Protein AF-C5KQ61-F1 (afdb_monomer_lite)

Secondary structure (DSSP, 8-state):
-----GGGSTTSHHHHHHHHS-PPPP-HHHHHHHHHHHHHH-----EEEEE-EEETTEEE--EEEEEEE-TTS-EEEEEEEE-HHHHHHHHHHHHH--TTTS--S--HHHHHHHHHHHHSHHHHHHHHHHHHHHH--S-HHHHHHHHHHHHHHHHHHHHHHHHHHHTTS-------------S-HHHHHHHHHHHHHHHHH-

Foldseek 3Di:
DPPQQCCQPPPDPNVVCLLPPDADFDPLVLLVVLLVVCQVPDDQDEAADAAADADPNDGDQPADKDFDAFPVRHGRYIYGDDDPVNVVVVVVSQVPPDPVVLPPQACQVVLVVVVCCCLDHNNLSNLSNCCCVRPVDDCSSVLSRVLRRVLSSLVVSLVSVVVCVVVVVDPDDDHDDDDDDDDDCVVVSVVSSVVSSNSRRD

pLDDT: mean 86.23, std 10.06, range [47.38, 96.06]

Structure (mmCIF, N/CA/C/O backbone):
data_AF-C5KQ61-F1
#
_entry.id   AF-C5KQ61-F1
#
loop_
_atom_site.group_PDB
_atom_site.id
_atom_site.type_symbol
_atom_site.label_atom_id
_atom_site.label_alt_id
_atom_site.label_comp_id
_atom_site.label_asym_id
_atom_site.label_entity_id
_atom_site.label_seq_id
_atom_site.pdbx_PDB_ins_code
_atom_site.Cartn_x
_atom_site.Cartn_y
_atom_site.Cartn_z
_atom_site.occupancy
_atom_site.B_iso_or_equiv
_atom_site.auth_seq_id
_atom_site.auth_comp_id
_atom_site.auth_asym_id
_atom_site.auth_atom_id
_atom_site.pdbx_PDB_model_num
ATOM 1 N N . MET A 1 1 ? -27.474 -0.359 25.384 1.00 50.88 1 MET A N 1
ATOM 2 C CA . MET A 1 1 ? -26.737 -0.271 24.109 1.00 50.88 1 MET A CA 1
ATOM 3 C C . MET A 1 1 ? -25.441 0.429 24.447 1.00 50.88 1 MET A C 1
ATOM 5 O O . MET A 1 1 ? -25.520 1.441 25.126 1.00 50.88 1 MET A O 1
ATOM 9 N N . SER A 1 2 ? -24.288 -0.168 24.145 1.00 56.50 2 SER A N 1
ATOM 10 C CA . SER A 1 2 ? -23.000 0.504 24.349 1.00 56.50 2 SER A CA 1
ATOM 11 C C . SER A 1 2 ? -23.002 1.821 23.576 1.00 56.50 2 SER A C 1
ATOM 13 O O . SER A 1 2 ? -23.568 1.863 22.483 1.00 56.50 2 SER A O 1
ATOM 15 N N . ASP A 1 3 ? -22.392 2.865 24.133 1.00 77.19 3 ASP A N 1
ATOM 16 C CA . ASP A 1 3 ? -22.134 4.121 23.425 1.00 77.19 3 ASP A CA 1
ATOM 17 C C . ASP A 1 3 ? -21.152 3.840 22.281 1.00 77.19 3 ASP A C 1
ATOM 19 O O . ASP A 1 3 ? -19.937 3.954 22.435 1.00 77.19 3 ASP A O 1
ATOM 23 N N . ILE A 1 4 ? -21.682 3.360 21.155 1.00 76.06 4 ILE A N 1
ATOM 24 C CA . ILE A 1 4 ? -20.932 3.141 19.921 1.00 76.06 4 ILE A CA 1
ATOM 25 C C . ILE A 1 4 ? -20.438 4.508 19.458 1.00 76.06 4 ILE A C 1
ATOM 27 O O . ILE A 1 4 ? -21.210 5.465 19.374 1.00 76.06 4 ILE A O 1
ATOM 31 N N . ASN A 1 5 ? -19.146 4.611 19.164 1.00 83.75 5 ASN A N 1
ATOM 32 C CA . ASN A 1 5 ? -18.560 5.849 18.700 1.00 83.75 5 ASN A CA 1
ATOM 33 C C . ASN A 1 5 ? -19.109 6.199 17.314 1.00 83.75 5 ASN A C 1
ATOM 35 O O . ASN A 1 5 ? -18.867 5.516 16.320 1.00 83.75 5 ASN A O 1
ATOM 39 N N . MET A 1 6 ? -19.829 7.313 17.246 1.00 88.81 6 MET A N 1
ATOM 40 C CA . MET A 1 6 ? -20.497 7.752 16.024 1.00 88.81 6 MET A CA 1
ATOM 41 C C . MET A 1 6 ? -19.505 8.192 14.929 1.00 88.81 6 MET A C 1
ATOM 43 O O . MET A 1 6 ? -19.894 8.318 13.774 1.00 88.81 6 MET A O 1
ATOM 47 N N . LYS A 1 7 ? -18.213 8.374 15.250 1.00 89.19 7 LYS A N 1
ATOM 48 C CA . LYS A 1 7 ? -17.185 8.881 14.322 1.00 89.19 7 LYS A CA 1
ATOM 49 C C . LYS A 1 7 ? -16.995 8.047 13.057 1.00 89.19 7 LYS A C 1
ATOM 51 O O . LYS A 1 7 ? -16.660 8.616 12.029 1.00 89.19 7 LYS A O 1
ATOM 56 N N . TYR A 1 8 ? -17.198 6.732 13.107 1.00 87.62 8 TYR A N 1
ATOM 57 C CA . TYR A 1 8 ? -17.073 5.854 11.932 1.00 87.62 8 TYR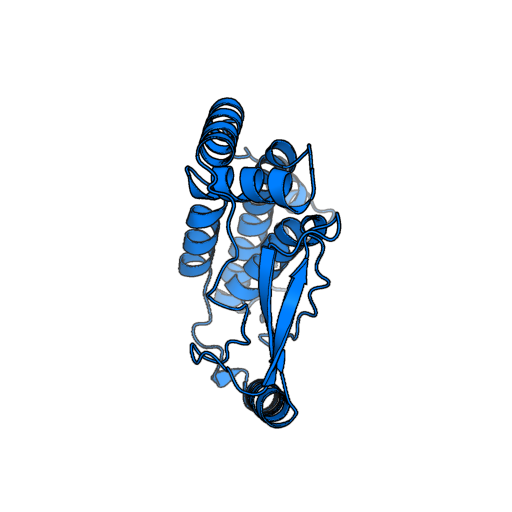 A CA 1
ATOM 58 C C . TYR A 1 8 ? -18.431 5.447 11.335 1.00 87.62 8 TYR A C 1
ATOM 60 O O . TYR A 1 8 ? -18.488 4.597 10.448 1.00 87.62 8 TYR A O 1
ATOM 68 N N . LEU A 1 9 ? -19.535 6.048 11.796 1.00 88.12 9 LEU A N 1
ATOM 69 C CA . LEU A 1 9 ? -20.874 5.802 11.268 1.00 88.12 9 LEU A CA 1
ATOM 70 C C . LEU A 1 9 ? -21.265 6.906 10.284 1.00 88.12 9 LEU A C 1
ATOM 72 O O . LEU A 1 9 ? -21.493 8.054 10.671 1.00 88.12 9 LEU A O 1
ATOM 76 N N . PHE A 1 10 ? -21.355 6.535 9.006 1.00 90.19 10 PHE A N 1
ATOM 77 C CA . PHE A 1 10 ? -21.721 7.442 7.921 1.00 90.19 10 PHE A CA 1
ATOM 78 C C . PHE A 1 10 ? -23.056 8.153 8.193 1.00 90.19 10 PHE A C 1
ATOM 80 O O . PHE A 1 10 ? -24.035 7.525 8.594 1.00 90.19 10 PHE A O 1
ATOM 87 N N . GLY A 1 11 ? -23.099 9.463 7.930 1.00 88.38 11 GLY A N 1
ATOM 88 C CA . GLY A 1 11 ? -24.309 10.282 8.078 1.00 88.38 11 GLY A CA 1
ATOM 89 C C . GLY A 1 11 ? -24.543 10.858 9.479 1.00 88.38 11 GLY A C 1
ATOM 90 O O . GLY A 1 11 ? -25.624 11.378 9.741 1.00 88.38 11 GLY A O 1
ATOM 91 N N . THR A 1 12 ? -23.557 10.785 10.374 1.00 92.19 12 THR A N 1
ATOM 92 C CA . THR A 1 12 ? -23.622 11.379 11.719 1.00 92.19 12 THR A CA 1
ATOM 93 C C . THR A 1 12 ? -22.798 12.669 11.807 1.00 92.19 12 THR A C 1
ATOM 95 O O . THR A 1 12 ? -21.866 12.874 11.027 1.00 92.19 12 THR A O 1
ATOM 98 N N . GLU A 1 13 ? -23.099 13.538 12.777 1.00 93.12 13 GLU A N 1
ATOM 99 C CA . GLU A 1 13 ? -22.308 14.757 13.025 1.00 93.12 13 GLU A CA 1
ATOM 100 C C . GLU A 1 13 ? -20.855 14.426 13.398 1.00 93.12 13 GLU A C 1
ATOM 102 O O . GLU A 1 13 ? -19.927 15.020 12.862 1.00 93.12 13 GLU A O 1
ATOM 107 N N . ALA A 1 14 ? -20.639 13.398 14.223 1.00 89.38 14 ALA A N 1
ATOM 108 C CA . ALA A 1 14 ? -19.298 12.947 14.600 1.00 89.38 14 ALA A CA 1
ATOM 109 C C . ALA A 1 14 ? -18.476 12.429 13.402 1.00 89.38 14 ALA A C 1
ATOM 111 O O . ALA A 1 14 ? -17.252 12.576 13.366 1.00 89.38 14 ALA A O 1
ATOM 112 N N . TYR A 1 15 ? -19.136 11.812 12.416 1.00 92.31 15 TYR A N 1
ATOM 113 C CA . TYR A 1 15 ? -18.507 11.430 11.151 1.00 92.31 15 TYR A CA 1
ATOM 114 C C . TYR A 1 15 ? -18.127 12.659 10.320 1.00 92.31 15 TYR A C 1
ATOM 116 O O . TYR A 1 15 ? -17.014 12.723 9.796 1.00 92.31 15 TYR A O 1
ATOM 124 N N . LEU A 1 16 ? -19.015 13.658 10.248 1.00 92.56 16 LEU A N 1
ATOM 125 C CA . LEU A 1 16 ? -18.731 14.927 9.576 1.00 92.56 16 LEU A CA 1
ATOM 126 C C . LEU A 1 16 ? -17.518 15.628 10.202 1.00 92.56 16 LEU A C 1
ATOM 128 O O . LEU A 1 16 ? -16.597 15.983 9.471 1.00 92.56 16 LEU A O 1
ATOM 132 N N . GLU A 1 17 ? -17.470 15.735 11.532 1.00 90.81 17 GLU A N 1
ATOM 133 C CA . GLU A 1 17 ? -16.335 16.311 12.267 1.00 90.81 17 GLU A CA 1
ATOM 134 C C . GLU A 1 17 ? -15.007 15.649 11.885 1.00 90.81 17 GLU A C 1
ATOM 136 O O . GLU A 1 17 ? -13.991 16.320 11.719 1.00 90.81 17 GLU A O 1
ATOM 141 N N . CYS A 1 18 ? -15.002 14.327 11.699 1.00 87.94 18 CYS A N 1
ATOM 142 C CA . CYS A 1 18 ? -13.798 13.596 11.318 1.00 87.94 18 CYS A CA 1
ATOM 143 C C . CYS A 1 18 ? -13.320 13.912 9.891 1.00 87.94 18 CYS A C 1
ATOM 145 O O . CYS A 1 18 ? -12.116 13.844 9.640 1.00 87.94 18 CYS A O 1
ATOM 147 N N . ILE A 1 19 ? -14.225 14.272 8.975 1.00 88.88 19 ILE A N 1
ATOM 148 C CA . ILE A 1 19 ? -13.907 14.645 7.585 1.00 88.88 19 ILE A CA 1
ATOM 149 C C . ILE A 1 19 ? -13.493 16.114 7.475 1.00 88.88 19 ILE A C 1
ATOM 151 O O . ILE A 1 19 ? -12.643 16.447 6.642 1.00 88.88 19 ILE A O 1
ATOM 155 N N . THR A 1 20 ? -14.109 16.987 8.273 1.00 88.50 20 THR A N 1
ATOM 156 C CA . THR A 1 20 ? -13.877 18.437 8.236 1.00 88.50 20 THR A CA 1
ATOM 157 C C . THR A 1 20 ? -12.758 18.893 9.162 1.00 88.50 20 THR A C 1
ATOM 159 O O . THR A 1 20 ? -12.307 20.023 9.029 1.00 88.50 20 THR A O 1
ATOM 162 N N . ALA A 1 21 ? -12.311 18.050 10.096 1.00 87.75 21 ALA A N 1
ATOM 163 C CA . ALA A 1 21 ? -11.151 18.346 10.927 1.00 87.75 21 ALA A CA 1
ATOM 164 C C . ALA A 1 21 ? -9.881 18.511 10.081 1.00 87.75 21 ALA A C 1
ATOM 166 O O . ALA A 1 21 ? -9.677 17.754 9.123 1.00 87.75 21 ALA A O 1
ATOM 167 N N . ASP A 1 22 ? -9.023 19.443 10.511 1.00 88.06 22 ASP A N 1
ATOM 168 C CA . ASP A 1 22 ? -7.789 19.871 9.846 1.00 88.06 22 ASP A CA 1
ATOM 169 C C . ASP A 1 22 ? -7.035 18.720 9.193 1.00 88.06 22 ASP A C 1
ATOM 171 O O . ASP A 1 22 ? -6.758 17.689 9.816 1.00 88.06 22 ASP A O 1
ATOM 175 N N . ARG A 1 23 ? -6.710 18.890 7.916 1.00 84.50 23 ARG A N 1
ATOM 176 C CA . ARG A 1 23 ? -5.986 17.893 7.136 1.00 84.50 23 ARG A CA 1
ATOM 177 C C . ARG A 1 23 ? -4.526 18.312 7.020 1.00 84.50 23 ARG A C 1
ATOM 179 O O . ARG A 1 23 ? -4.248 19.508 6.980 1.00 84.50 23 ARG A O 1
ATOM 186 N N . PRO A 1 24 ? -3.591 17.352 6.994 1.00 86.69 24 PRO A N 1
ATOM 187 C CA . PRO A 1 24 ? -2.211 17.672 6.677 1.00 86.69 24 PRO A CA 1
ATOM 188 C C . PRO A 1 24 ? -2.143 18.273 5.272 1.00 86.69 24 PRO A C 1
ATOM 190 O O . PRO A 1 24 ? -2.655 17.683 4.323 1.00 86.69 24 PRO A O 1
ATOM 193 N N . GLU A 1 25 ? -1.493 19.424 5.150 1.00 85.94 25 GLU A N 1
ATOM 194 C CA . GLU A 1 25 ? -1.128 19.986 3.855 1.00 85.94 25 GLU A CA 1
ATOM 195 C C . GLU A 1 25 ? 0.173 19.325 3.396 1.00 85.94 25 GLU A C 1
ATOM 197 O O . GLU A 1 25 ? 1.188 19.355 4.099 1.00 85.94 25 GLU A O 1
ATOM 202 N N . ALA A 1 26 ? 0.138 18.680 2.233 1.00 87.88 26 ALA A N 1
ATOM 203 C CA . ALA A 1 26 ? 1.342 18.170 1.598 1.00 87.88 26 ALA A CA 1
ATOM 204 C C . ALA A 1 26 ? 2.065 19.318 0.875 1.00 87.88 26 ALA A C 1
ATOM 206 O O . ALA A 1 26 ? 1.441 20.095 0.153 1.00 87.88 26 ALA A O 1
ATOM 207 N N . ASP A 1 27 ? 3.387 19.409 1.036 1.00 92.19 27 ASP A N 1
ATOM 208 C CA . ASP A 1 27 ? 4.196 20.388 0.307 1.00 92.19 27 ASP A CA 1
ATOM 209 C C . ASP A 1 27 ? 4.337 19.953 -1.157 1.00 92.19 27 ASP A C 1
ATOM 211 O O . ASP A 1 27 ? 5.239 19.207 -1.550 1.00 92.19 27 ASP A O 1
ATOM 215 N N . GLU A 1 28 ? 3.411 20.410 -1.996 1.00 94.81 28 GLU A N 1
ATOM 216 C CA . GLU A 1 28 ? 3.430 20.062 -3.410 1.00 94.81 28 GLU A CA 1
ATOM 217 C C . GLU A 1 28 ? 4.678 20.580 -4.145 1.00 94.81 28 GLU A C 1
ATOM 219 O O . GLU A 1 28 ? 5.051 20.031 -5.185 1.00 94.81 28 GLU A O 1
ATOM 224 N N . ALA A 1 29 ? 5.300 21.667 -3.677 1.00 95.31 29 ALA A N 1
ATOM 225 C CA . ALA A 1 29 ? 6.508 22.199 -4.299 1.00 95.31 29 ALA A CA 1
ATOM 226 C C . ALA A 1 29 ? 7.693 21.263 -4.031 1.00 95.31 29 ALA A C 1
ATOM 228 O O . ALA A 1 29 ? 8.443 20.942 -4.959 1.00 95.31 29 ALA A O 1
ATOM 229 N N . GLU A 1 30 ? 7.808 20.762 -2.800 1.00 94.81 30 GLU A N 1
ATOM 230 C CA . GLU A 1 30 ? 8.779 19.736 -2.431 1.00 94.81 30 GLU A CA 1
ATOM 231 C C . GLU A 1 30 ? 8.547 18.436 -3.215 1.00 94.81 30 GLU A C 1
ATOM 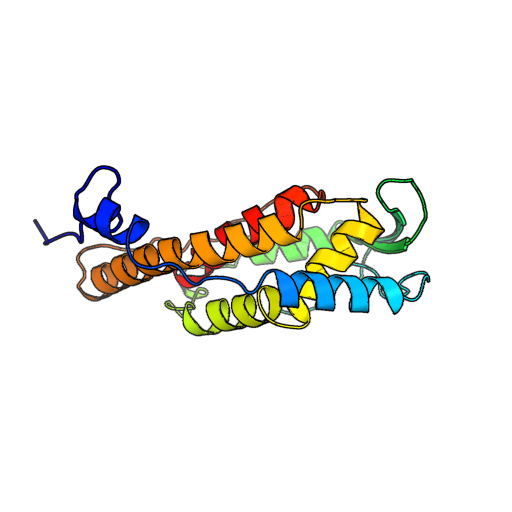233 O O . GLU A 1 30 ? 9.486 17.916 -3.825 1.00 94.81 30 GLU A O 1
ATOM 238 N N . LEU A 1 31 ? 7.300 17.951 -3.291 1.00 95.38 31 LEU A N 1
ATOM 239 C CA . LEU A 1 31 ? 6.952 16.740 -4.047 1.00 95.38 31 LEU A CA 1
ATOM 240 C C . LEU A 1 31 ? 7.363 16.845 -5.521 1.00 95.38 31 LEU A C 1
ATOM 242 O O . LEU A 1 31 ? 7.974 15.925 -6.070 1.00 95.38 31 LEU A O 1
ATOM 246 N N . ARG A 1 32 ? 7.080 17.988 -6.164 1.00 95.31 32 ARG A N 1
ATOM 247 C CA . ARG A 1 32 ? 7.510 18.260 -7.546 1.00 95.31 32 ARG A CA 1
ATOM 248 C C . ARG A 1 32 ? 9.029 18.251 -7.669 1.00 95.31 32 ARG A C 1
ATOM 250 O O . ARG A 1 32 ? 9.557 17.651 -8.604 1.00 95.31 32 ARG A O 1
ATOM 257 N N . ALA A 1 33 ? 9.735 18.906 -6.749 1.00 96.06 33 ALA A N 1
ATOM 258 C CA . ALA A 1 33 ? 11.192 18.968 -6.776 1.00 96.06 33 ALA A CA 1
ATOM 259 C C . ALA A 1 33 ? 11.824 17.572 -6.649 1.00 96.06 33 ALA A C 1
ATOM 261 O O . ALA A 1 33 ? 12.716 17.235 -7.427 1.00 96.06 33 ALA A O 1
ATOM 262 N N . GLN A 1 34 ? 11.322 16.740 -5.734 1.00 95.75 34 GLN A N 1
ATOM 263 C CA . GLN A 1 34 ? 11.809 15.375 -5.519 1.00 95.75 34 GLN A CA 1
ATOM 264 C C . GLN A 1 34 ? 11.483 14.445 -6.690 1.00 95.75 34 GLN A C 1
ATOM 266 O O . GLN A 1 34 ? 12.328 13.647 -7.091 1.00 95.75 34 GLN A O 1
ATOM 271 N N . ALA A 1 35 ? 10.293 14.568 -7.285 1.00 95.00 35 ALA A N 1
ATOM 272 C CA . ALA A 1 35 ? 9.942 13.818 -8.487 1.00 95.00 35 ALA A CA 1
ATOM 273 C C . ALA A 1 35 ? 10.858 14.183 -9.666 1.00 95.00 35 ALA A C 1
ATOM 275 O O . ALA A 1 35 ? 11.357 13.304 -10.367 1.00 95.00 35 ALA A O 1
ATOM 276 N N . LEU A 1 36 ? 11.132 15.478 -9.866 1.00 95.44 36 LEU A N 1
ATOM 277 C CA . LEU A 1 36 ? 12.063 15.937 -10.897 1.00 95.44 36 LEU A CA 1
ATOM 278 C C . LEU A 1 36 ? 13.489 15.443 -10.650 1.00 95.44 36 LEU A C 1
ATOM 280 O O . LEU A 1 36 ? 14.172 15.093 -11.610 1.00 95.44 36 LEU A O 1
ATOM 284 N N . ASP A 1 37 ? 13.942 15.431 -9.397 1.00 95.62 37 ASP A N 1
ATOM 285 C CA . ASP A 1 37 ? 15.248 14.880 -9.037 1.00 95.62 37 ASP A CA 1
ATOM 286 C C . ASP A 1 37 ? 15.329 13.383 -9.366 1.00 95.62 37 ASP A C 1
ATOM 288 O O . ASP A 1 37 ? 16.257 12.956 -10.054 1.00 95.62 37 ASP A O 1
ATOM 292 N N . TYR A 1 38 ? 14.309 12.605 -8.989 1.00 94.56 38 TYR A N 1
ATOM 293 C CA . TYR A 1 38 ? 14.222 11.189 -9.342 1.00 94.56 38 TYR A CA 1
ATOM 294 C C . TYR A 1 38 ? 14.285 10.979 -10.859 1.00 94.56 38 TYR A C 1
ATOM 296 O O . TYR A 1 38 ? 15.104 10.198 -11.336 1.00 94.56 38 TYR A O 1
ATOM 304 N N . ILE A 1 39 ? 13.468 11.707 -11.628 1.00 93.25 39 ILE A N 1
ATOM 305 C CA . ILE A 1 39 ? 13.398 11.568 -13.090 1.00 93.25 39 ILE A CA 1
ATOM 306 C C . ILE A 1 39 ? 14.737 11.922 -13.747 1.00 93.25 39 ILE A C 1
ATOM 308 O O . ILE A 1 39 ? 15.199 11.202 -14.627 1.00 93.25 39 ILE A O 1
ATOM 312 N N . LYS A 1 40 ? 15.387 13.012 -13.321 1.00 94.62 40 LYS A N 1
ATOM 313 C CA . LYS A 1 40 ? 16.677 13.450 -13.884 1.00 94.62 40 LYS A CA 1
ATOM 314 C C . LYS A 1 40 ? 17.809 12.469 -13.601 1.00 94.62 40 LYS A C 1
ATOM 316 O O . LYS A 1 40 ? 18.707 12.328 -14.426 1.00 94.62 40 LYS A O 1
ATOM 321 N N . ASN A 1 41 ? 17.780 11.833 -12.434 1.00 93.50 41 ASN A N 1
ATOM 322 C CA . ASN A 1 41 ? 18.813 10.899 -11.998 1.00 93.50 41 ASN A CA 1
ATOM 323 C C . ASN A 1 41 ? 18.478 9.439 -12.328 1.00 93.50 41 ASN A C 1
ATOM 325 O O . ASN A 1 41 ? 19.286 8.550 -12.038 1.00 93.50 41 ASN A O 1
ATOM 329 N N . PHE A 1 42 ? 17.312 9.177 -12.925 1.00 89.50 42 PHE A N 1
ATOM 330 C CA . PHE A 1 42 ? 16.907 7.834 -13.299 1.00 89.50 42 PHE A CA 1
ATOM 331 C C . PHE A 1 42 ? 17.873 7.265 -14.335 1.00 89.50 42 PHE A C 1
ATOM 333 O O . PHE A 1 42 ? 18.091 7.832 -15.408 1.00 89.50 42 PHE A O 1
ATOM 340 N N . LYS A 1 43 ? 18.464 6.119 -14.005 1.00 84.69 43 LYS A N 1
ATOM 341 C CA . LYS A 1 43 ? 19.342 5.392 -14.914 1.00 84.69 43 LYS A CA 1
ATOM 342 C C . LYS A 1 43 ? 18.515 4.353 -15.638 1.00 84.69 43 LYS A C 1
ATOM 344 O O . LYS A 1 43 ? 18.055 3.397 -15.022 1.00 84.69 43 LYS A O 1
ATOM 349 N N . GLU A 1 44 ? 18.363 4.533 -16.944 1.00 76.94 44 GLU A N 1
ATOM 350 C CA . GLU A 1 44 ? 17.790 3.487 -17.777 1.00 76.94 44 GLU A CA 1
ATOM 351 C C . GLU A 1 44 ? 18.635 2.211 -17.689 1.00 76.94 44 GLU A C 1
ATOM 353 O O . GLU A 1 44 ? 19.867 2.250 -17.735 1.00 76.94 44 GLU A O 1
ATOM 358 N N . GLY A 1 45 ? 17.963 1.072 -17.578 1.00 72.38 45 GLY A N 1
ATOM 359 C CA . GLY A 1 45 ? 18.595 -0.236 -17.505 1.00 72.38 45 GLY A CA 1
ATOM 360 C C . GLY A 1 45 ? 17.562 -1.308 -17.196 1.00 72.38 45 GLY A C 1
ATOM 361 O O . GLY A 1 45 ? 16.488 -1.008 -16.675 1.00 72.38 45 GLY A O 1
ATOM 362 N N . LEU A 1 46 ? 17.882 -2.551 -17.542 1.00 72.75 46 LEU A N 1
ATOM 363 C CA . LEU A 1 46 ? 17.077 -3.693 -17.137 1.00 72.75 46 LEU A CA 1
ATOM 364 C C . LEU A 1 46 ? 17.275 -3.920 -15.633 1.00 72.75 46 LEU A C 1
ATOM 366 O O . LEU A 1 46 ? 18.413 -4.042 -15.176 1.00 72.75 46 LEU A O 1
ATOM 370 N N . SER A 1 47 ? 16.189 -4.005 -14.863 1.00 76.81 47 SER A N 1
ATOM 371 C CA . SER A 1 47 ? 16.290 -4.561 -13.512 1.00 76.81 47 SER A CA 1
ATOM 372 C C . SER A 1 47 ? 16.595 -6.057 -13.604 1.00 76.81 47 SER A C 1
ATOM 374 O O . SER A 1 47 ? 15.741 -6.837 -14.027 1.00 76.81 47 SER A O 1
ATOM 376 N N . GLU A 1 48 ? 17.807 -6.449 -13.205 1.00 81.00 48 GLU A 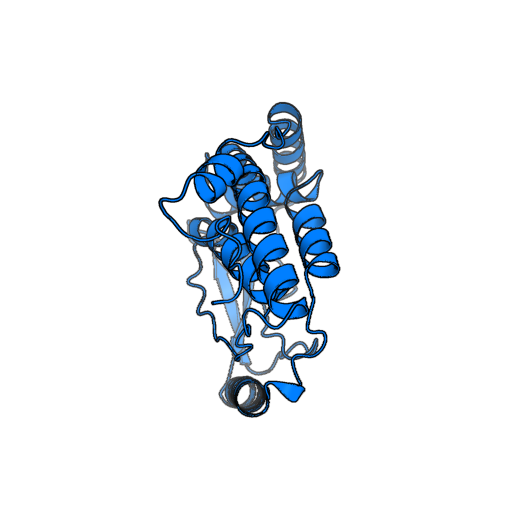N 1
ATOM 377 C 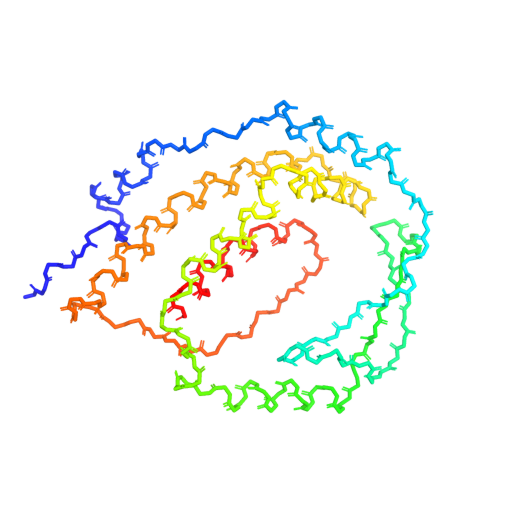CA . GLU A 1 48 ? 18.241 -7.856 -13.164 1.00 81.00 48 GLU A CA 1
ATOM 378 C C . GLU A 1 48 ? 17.680 -8.617 -11.953 1.00 81.00 48 GLU A C 1
ATOM 380 O O . GLU A 1 48 ? 17.657 -9.846 -11.964 1.00 81.00 48 GLU A O 1
ATOM 385 N N . ASP A 1 49 ? 17.219 -7.917 -10.907 1.00 88.00 49 ASP A N 1
ATOM 386 C CA . ASP A 1 49 ? 16.473 -8.553 -9.817 1.00 88.00 49 ASP A CA 1
ATOM 387 C C . ASP A 1 49 ? 15.010 -8.701 -10.253 1.00 88.00 49 ASP A C 1
ATOM 389 O O . ASP A 1 49 ? 14.330 -7.684 -10.457 1.00 88.00 49 ASP A O 1
ATOM 393 N N . PRO A 1 50 ? 14.524 -9.937 -10.476 1.00 90.12 50 PRO A N 1
ATOM 394 C CA . PRO A 1 50 ? 13.174 -10.141 -10.953 1.00 90.12 50 PRO A CA 1
ATOM 395 C C . PRO A 1 50 ? 12.154 -9.874 -9.848 1.00 90.12 50 PRO A C 1
ATOM 397 O O . PRO A 1 50 ? 12.395 -10.131 -8.668 1.00 90.12 50 PRO A O 1
ATOM 400 N N . ILE A 1 51 ? 10.958 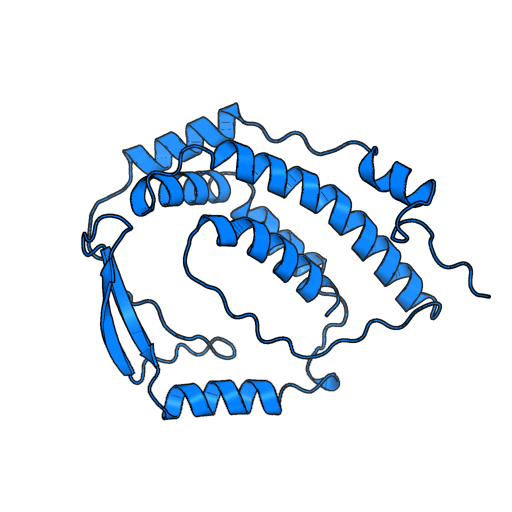-9.459 -10.254 1.00 90.12 51 ILE A N 1
ATOM 401 C CA . ILE A 1 51 ? 9.776 -9.474 -9.392 1.00 90.12 51 ILE A CA 1
ATOM 402 C C . ILE A 1 51 ? 9.452 -10.932 -9.040 1.00 90.12 51 ILE A C 1
ATOM 404 O O . ILE A 1 51 ? 9.380 -11.788 -9.924 1.00 90.12 51 ILE A O 1
ATOM 408 N N . VAL A 1 52 ? 9.261 -11.216 -7.750 1.00 92.50 52 VAL A N 1
ATOM 409 C CA . VAL A 1 52 ? 9.040 -12.571 -7.224 1.00 92.50 52 VAL A CA 1
ATOM 410 C C . VAL A 1 52 ? 7.935 -12.593 -6.178 1.00 92.50 52 VAL A C 1
ATOM 412 O O . VAL A 1 52 ? 7.668 -11.594 -5.509 1.00 92.50 52 VAL A O 1
ATOM 415 N N . THR A 1 53 ? 7.305 -13.753 -6.009 1.00 92.06 53 THR A N 1
ATOM 416 C CA . THR A 1 53 ? 6.357 -13.984 -4.917 1.00 92.06 53 THR A CA 1
ATOM 417 C C . THR A 1 53 ? 7.098 -14.025 -3.582 1.00 92.06 53 THR A C 1
ATOM 419 O O . THR A 1 53 ? 8.160 -14.637 -3.473 1.00 92.06 53 THR A O 1
ATOM 422 N N . ILE A 1 54 ? 6.523 -13.398 -2.553 1.00 91.50 54 ILE A N 1
ATOM 423 C CA . ILE A 1 54 ? 7.065 -13.404 -1.192 1.00 91.50 54 ILE A CA 1
ATOM 424 C C . ILE A 1 54 ? 6.042 -14.037 -0.252 1.00 91.50 54 ILE A C 1
ATOM 426 O O . ILE A 1 54 ? 4.910 -13.564 -0.172 1.00 91.50 54 ILE A O 1
ATOM 430 N N . VAL A 1 55 ? 6.443 -15.074 0.485 1.00 89.75 55 VAL A N 1
ATOM 431 C CA . VAL A 1 55 ? 5.624 -15.693 1.541 1.00 89.75 55 VAL A CA 1
ATOM 432 C C . VAL A 1 55 ? 6.418 -15.662 2.837 1.00 89.75 55 VAL A C 1
ATOM 434 O O . VAL A 1 55 ? 7.505 -16.223 2.920 1.00 89.75 55 VAL A O 1
ATOM 437 N N . THR A 1 56 ? 5.912 -14.974 3.864 1.00 84.94 56 THR A N 1
ATOM 438 C CA . THR A 1 56 ? 6.579 -14.867 5.183 1.00 84.94 56 THR A CA 1
ATOM 439 C C . THR A 1 56 ? 8.047 -14.400 5.127 1.00 84.94 56 THR A C 1
ATOM 441 O O . THR A 1 56 ? 8.872 -14.803 5.939 1.00 84.94 56 THR A O 1
ATOM 444 N N . GLY A 1 57 ? 8.384 -13.542 4.157 1.00 88.00 57 GLY A N 1
ATOM 445 C CA . GLY A 1 57 ? 9.750 -13.051 3.929 1.00 88.00 57 GLY A CA 1
ATOM 446 C C . GLY A 1 57 ? 10.635 -13.970 3.076 1.00 88.00 57 GLY A C 1
ATOM 447 O O . GLY A 1 57 ? 11.727 -13.557 2.693 1.00 88.00 57 GLY A O 1
ATOM 448 N N . GLU A 1 58 ? 10.173 -15.173 2.728 1.00 93.12 58 GLU A N 1
ATOM 449 C CA . GLU A 1 58 ? 10.839 -16.059 1.769 1.00 93.12 58 GLU A CA 1
ATOM 450 C C . GLU A 1 58 ? 10.549 -15.586 0.342 1.00 93.12 58 GLU A C 1
ATOM 452 O O . GLU A 1 58 ? 9.389 -15.456 -0.054 1.00 93.12 58 GLU A O 1
ATOM 457 N N . LEU A 1 59 ? 11.609 -15.346 -0.433 1.00 93.81 59 LEU A N 1
ATOM 458 C CA . LEU A 1 59 ? 11.517 -15.056 -1.862 1.00 93.81 59 LEU A CA 1
ATOM 459 C C . LEU A 1 59 ? 11.367 -16.372 -2.633 1.00 93.81 59 LEU A C 1
ATOM 461 O O . LEU A 1 59 ? 12.309 -17.161 -2.706 1.00 93.81 59 LEU A O 1
ATOM 465 N N . LEU A 1 60 ? 10.201 -16.599 -3.231 1.00 94.31 60 LEU A N 1
ATOM 466 C CA . LEU A 1 60 ? 9.906 -17.800 -4.005 1.00 94.31 60 LEU A CA 1
ATOM 467 C C . LEU A 1 60 ? 10.321 -17.585 -5.463 1.00 94.31 60 LEU A C 1
ATOM 469 O O . LEU A 1 60 ? 9.722 -16.780 -6.175 1.00 94.31 60 LEU A O 1
ATOM 473 N N . ARG A 1 61 ? 11.374 -18.290 -5.892 1.00 94.50 61 ARG A N 1
ATOM 474 C CA . ARG A 1 61 ? 11.993 -18.134 -7.221 1.00 94.50 61 ARG A CA 1
ATOM 475 C C . ARG A 1 61 ? 11.751 -19.316 -8.167 1.00 94.50 61 ARG A C 1
ATOM 477 O O . ARG A 1 61 ? 12.313 -19.342 -9.256 1.00 94.50 61 ARG A O 1
ATOM 484 N N . ASP A 1 62 ? 10.923 -20.278 -7.768 1.00 94.50 62 ASP A N 1
ATOM 485 C CA . ASP A 1 62 ? 10.575 -21.425 -8.606 1.00 94.50 62 ASP A CA 1
ATOM 486 C C . ASP A 1 62 ? 9.549 -21.014 -9.679 1.00 94.50 62 ASP A C 1
ATOM 488 O O . ASP A 1 62 ? 8.421 -20.627 -9.367 1.00 94.50 62 ASP A O 1
ATOM 492 N N . GLY A 1 63 ? 9.924 -21.102 -10.954 1.00 94.75 63 GLY A N 1
ATOM 493 C CA . GLY A 1 63 ? 9.058 -20.691 -12.056 1.00 94.75 63 GLY A CA 1
ATOM 494 C C . GLY A 1 63 ? 9.819 -20.299 -13.314 1.00 94.75 63 GLY A C 1
ATOM 495 O O . GLY A 1 63 ? 11.034 -20.479 -13.400 1.00 94.75 63 GLY A O 1
ATOM 496 N N . ASP A 1 64 ? 9.084 -19.743 -14.274 1.00 96.06 64 ASP A N 1
ATOM 497 C CA . ASP A 1 64 ? 9.651 -19.254 -15.527 1.00 96.06 64 ASP A CA 1
ATOM 498 C C . ASP A 1 64 ? 9.983 -17.765 -15.418 1.00 96.06 64 ASP A C 1
ATOM 500 O O . ASP A 1 64 ? 9.134 -16.942 -15.063 1.00 96.06 64 ASP A O 1
ATOM 504 N N . THR A 1 65 ? 11.218 -17.402 -15.756 1.00 95.19 65 THR A N 1
ATOM 505 C CA . THR A 1 65 ? 11.626 -15.998 -15.848 1.00 95.19 65 THR A CA 1
ATOM 506 C C . THR A 1 65 ? 11.131 -15.403 -17.161 1.00 95.19 65 THR A C 1
ATOM 508 O O . THR A 1 65 ? 11.527 -15.853 -18.237 1.00 95.19 65 THR A O 1
ATOM 511 N N . VAL A 1 66 ? 10.324 -14.347 -17.080 1.00 93.50 66 VAL A N 1
ATOM 512 C CA . VAL A 1 66 ? 9.816 -13.605 -18.243 1.00 93.50 66 VAL A CA 1
ATOM 513 C C . VAL A 1 66 ? 10.183 -12.126 -18.157 1.00 93.50 66 VAL A C 1
ATOM 515 O O . VAL A 1 66 ? 10.416 -11.590 -17.072 1.00 93.50 66 VAL A O 1
ATOM 518 N N . ASP A 1 67 ? 10.238 -11.466 -19.310 1.00 92.56 67 ASP A N 1
ATOM 519 C CA . ASP A 1 67 ? 10.433 -10.019 -19.397 1.00 92.56 67 ASP A CA 1
ATOM 520 C C . ASP A 1 67 ? 9.213 -9.262 -18.869 1.00 92.56 67 ASP A C 1
ATOM 522 O O . ASP A 1 67 ? 8.070 -9.618 -19.160 1.00 92.56 67 ASP A O 1
ATOM 526 N N . THR A 1 68 ? 9.457 -8.185 -18.122 1.00 87.06 68 THR A N 1
ATOM 527 C CA . THR A 1 68 ? 8.438 -7.174 -17.834 1.00 87.06 68 THR A CA 1
ATOM 528 C C . THR A 1 68 ? 8.598 -6.009 -18.793 1.00 87.06 68 THR A C 1
ATOM 530 O O . THR A 1 68 ? 9.712 -5.583 -19.114 1.00 87.06 68 THR A O 1
ATOM 533 N N . THR A 1 69 ? 7.471 -5.477 -19.255 1.00 86.12 69 THR A N 1
ATOM 534 C CA . THR A 1 69 ? 7.440 -4.331 -20.160 1.00 86.12 69 THR A CA 1
ATOM 535 C C . THR A 1 69 ? 6.713 -3.163 -19.523 1.00 86.12 69 THR A C 1
ATOM 537 O O . THR A 1 69 ? 5.704 -3.357 -18.846 1.00 86.12 69 THR A O 1
ATOM 540 N N . ASN A 1 70 ? 7.184 -1.947 -19.786 1.00 82.12 70 ASN A N 1
ATOM 541 C CA . ASN A 1 70 ? 6.425 -0.747 -19.451 1.00 82.12 70 ASN A CA 1
ATOM 542 C C . ASN A 1 70 ? 5.174 -0.614 -20.342 1.00 82.12 70 ASN A C 1
ATOM 544 O O . ASN A 1 70 ? 4.951 -1.415 -21.257 1.00 82.12 70 ASN A O 1
ATOM 548 N N . ALA A 1 71 ? 4.381 0.438 -20.120 1.00 81.44 71 ALA A N 1
ATOM 549 C CA . ALA A 1 71 ? 3.144 0.687 -20.867 1.00 81.44 71 ALA A CA 1
ATOM 550 C C . ALA A 1 71 ? 3.330 0.859 -22.396 1.00 81.44 71 ALA A C 1
ATOM 552 O O . ALA A 1 71 ? 2.350 0.862 -23.137 1.00 81.44 71 ALA A O 1
ATOM 553 N N . PHE A 1 72 ? 4.571 0.969 -22.880 1.00 83.44 72 PHE A N 1
ATOM 554 C CA . PHE A 1 72 ? 4.931 1.181 -24.286 1.00 83.44 72 PHE A CA 1
ATOM 555 C C . PHE A 1 72 ? 5.612 -0.038 -24.923 1.00 83.44 72 PHE A C 1
ATOM 557 O O . PHE A 1 72 ? 6.095 0.046 -26.051 1.00 83.44 72 PHE A O 1
ATOM 564 N N . GLY A 1 73 ? 5.686 -1.164 -24.207 1.00 85.31 73 GLY A N 1
ATOM 565 C CA . GLY A 1 73 ? 6.295 -2.398 -24.703 1.00 85.31 73 GLY A CA 1
ATOM 566 C C . GLY A 1 73 ? 7.826 -2.434 -24.629 1.00 85.31 73 GLY A C 1
ATOM 567 O O . GLY A 1 73 ? 8.427 -3.385 -25.125 1.00 85.31 73 GLY A O 1
ATOM 568 N N . LYS A 1 74 ? 8.480 -1.442 -24.005 1.00 86.12 74 LYS A N 1
ATOM 569 C CA . LYS A 1 74 ? 9.925 -1.508 -23.725 1.00 86.12 74 LYS A CA 1
ATOM 570 C C . LYS A 1 74 ? 10.147 -2.480 -22.574 1.00 86.12 74 LYS A C 1
ATOM 572 O O . LYS A 1 74 ? 9.499 -2.349 -21.538 1.00 86.12 74 LYS A O 1
ATOM 577 N N . VAL A 1 75 ? 11.075 -3.417 -22.743 1.00 88.62 75 VAL A N 1
ATOM 578 C CA . VAL A 1 75 ? 11.503 -4.313 -21.664 1.00 88.62 75 VAL A CA 1
ATOM 579 C C . VAL A 1 75 ? 12.242 -3.497 -20.600 1.00 88.62 75 VAL A C 1
ATOM 581 O O . VAL A 1 75 ? 13.201 -2.793 -20.920 1.00 88.62 75 VAL A O 1
ATOM 584 N N . ILE A 1 76 ? 11.780 -3.575 -19.352 1.00 85.75 76 ILE A N 1
ATOM 585 C CA . ILE A 1 76 ? 12.302 -2.791 -18.216 1.00 85.75 76 ILE A CA 1
ATOM 586 C C . ILE A 1 76 ? 12.796 -3.658 -17.053 1.00 85.75 76 ILE A C 1
ATOM 588 O O . ILE A 1 76 ? 13.494 -3.174 -16.164 1.00 85.75 76 ILE A O 1
ATOM 592 N N . GLY A 1 77 ? 12.494 -4.952 -17.057 1.00 89.06 77 GLY A N 1
ATOM 593 C CA . GLY A 1 77 ? 12.941 -5.854 -16.008 1.00 89.06 77 GLY A CA 1
ATOM 594 C C . GLY A 1 77 ? 12.531 -7.290 -16.266 1.00 89.06 77 GLY A C 1
ATOM 595 O O . GLY A 1 77 ? 12.214 -7.682 -17.391 1.00 89.06 77 GLY A O 1
ATOM 596 N N . LYS A 1 78 ? 12.541 -8.071 -15.193 1.00 91.50 78 LYS A N 1
ATOM 597 C CA . LYS A 1 78 ? 12.179 -9.485 -15.192 1.00 91.50 78 LYS A CA 1
ATOM 598 C C . LYS A 1 78 ? 11.133 -9.758 -14.114 1.00 91.50 78 LYS A C 1
ATOM 600 O O . LYS A 1 78 ? 11.055 -9.048 -13.113 1.00 91.50 78 LYS A O 1
ATOM 605 N N . GLN A 1 79 ? 10.354 -10.815 -14.289 1.00 93.31 79 GLN A N 1
ATOM 606 C CA . GLN A 1 79 ? 9.521 -11.397 -13.236 1.00 93.31 79 GLN A CA 1
ATOM 607 C C . GLN A 1 79 ? 9.588 -12.920 -13.306 1.00 93.31 79 GLN A C 1
ATOM 609 O O . GLN A 1 79 ? 9.796 -13.481 -14.383 1.00 93.31 79 GLN A O 1
ATOM 614 N N . ILE A 1 80 ? 9.400 -13.584 -12.170 1.00 94.75 80 ILE A N 1
ATOM 615 C CA . ILE A 1 80 ? 9.267 -15.040 -12.104 1.00 94.75 80 ILE A CA 1
ATOM 616 C C . ILE A 1 80 ? 7.780 -15.378 -12.049 1.00 94.75 80 ILE A C 1
ATOM 618 O O . ILE A 1 80 ? 7.087 -15.033 -11.091 1.00 94.75 80 ILE A O 1
ATOM 622 N N . VAL A 1 81 ? 7.288 -16.051 -13.087 1.00 94.44 81 VAL A N 1
ATOM 623 C CA . VAL A 1 81 ? 5.918 -16.564 -13.136 1.00 94.44 81 VAL A CA 1
ATOM 624 C C . VAL A 1 81 ? 5.855 -17.826 -12.286 1.00 94.44 81 VAL A C 1
ATOM 626 O O . VAL A 1 81 ? 6.478 -18.836 -12.614 1.00 94.44 81 VAL A O 1
ATOM 629 N N . ALA A 1 82 ? 5.111 -17.744 -11.182 1.00 93.50 82 ALA A N 1
ATOM 630 C CA . ALA A 1 82 ? 4.951 -18.818 -10.210 1.00 93.50 82 ALA A CA 1
ATOM 631 C C . ALA A 1 82 ? 4.485 -20.128 -10.868 1.00 93.50 82 ALA A C 1
ATOM 633 O O . ALA A 1 82 ? 3.470 -20.160 -11.566 1.00 93.50 82 ALA A O 1
ATOM 634 N N . ASN A 1 83 ? 5.203 -21.222 -10.604 1.00 95.62 83 ASN A N 1
ATOM 635 C CA . ASN A 1 83 ? 4.745 -22.565 -10.957 1.00 95.62 83 ASN A CA 1
ATOM 636 C C . ASN A 1 83 ? 3.771 -23.126 -9.899 1.00 95.62 83 ASN A C 1
ATOM 638 O O . ASN A 1 83 ? 3.497 -22.494 -8.875 1.00 95.62 83 ASN A O 1
ATOM 642 N N . GLN A 1 84 ? 3.270 -24.345 -10.122 1.00 95.94 84 GLN A N 1
ATOM 643 C CA . GLN A 1 84 ? 2.322 -24.982 -9.203 1.00 95.94 84 GLN A CA 1
ATOM 644 C C . GLN A 1 84 ? 2.871 -25.113 -7.773 1.00 95.94 84 GLN A C 1
ATOM 646 O O . GLN A 1 84 ? 2.137 -24.865 -6.826 1.00 95.94 84 GLN A O 1
ATOM 651 N N . ALA A 1 85 ? 4.162 -25.410 -7.597 1.00 94.44 85 ALA A N 1
ATOM 652 C CA . ALA A 1 85 ? 4.752 -25.548 -6.266 1.00 94.44 85 ALA A CA 1
ATOM 653 C C . ALA A 1 85 ? 4.743 -24.222 -5.482 1.00 94.44 85 ALA A C 1
ATOM 655 O O . ALA A 1 85 ? 4.497 -24.214 -4.275 1.00 94.44 85 ALA A O 1
ATOM 656 N N . VAL A 1 86 ? 4.963 -23.087 -6.156 1.00 94.56 86 VAL A N 1
ATOM 657 C CA . VAL A 1 86 ? 4.810 -21.755 -5.544 1.00 94.56 86 VAL A CA 1
ATOM 658 C C . VAL A 1 86 ? 3.349 -21.483 -5.196 1.00 94.56 86 VAL A C 1
ATOM 660 O O . VAL A 1 86 ? 3.064 -21.013 -4.094 1.00 94.56 86 VAL A O 1
ATOM 663 N N . MET A 1 87 ? 2.418 -21.816 -6.091 1.00 93.69 87 MET A N 1
ATOM 664 C CA . MET A 1 87 ? 0.984 -21.652 -5.833 1.00 93.69 87 MET A CA 1
ATOM 665 C C . MET A 1 87 ? 0.503 -22.499 -4.651 1.00 93.69 87 MET A C 1
ATOM 667 O O . MET A 1 87 ? -0.297 -22.020 -3.846 1.00 93.69 87 MET A O 1
ATOM 671 N N . ASP A 1 88 ? 1.034 -23.710 -4.492 1.00 93.94 88 ASP A N 1
ATOM 672 C CA . ASP A 1 88 ? 0.741 -24.585 -3.357 1.00 93.94 88 ASP A CA 1
ATOM 673 C C . ASP A 1 88 ? 1.263 -23.975 -2.047 1.00 93.94 88 ASP A C 1
ATOM 675 O O . ASP A 1 88 ? 0.548 -23.970 -1.046 1.00 93.94 88 ASP A O 1
ATOM 679 N N . LYS A 1 89 ? 2.467 -23.375 -2.049 1.00 92.62 89 LYS A N 1
ATOM 680 C CA . LYS A 1 89 ? 3.000 -22.637 -0.886 1.00 92.62 89 LYS A CA 1
ATOM 681 C C . LYS A 1 89 ? 2.108 -21.452 -0.502 1.00 92.62 89 LYS A C 1
ATOM 683 O O . LYS A 1 89 ? 1.824 -21.270 0.681 1.00 92.62 89 LYS A O 1
ATOM 688 N N . VAL A 1 90 ? 1.656 -20.661 -1.479 1.00 91.00 90 VAL A N 1
ATOM 689 C CA . VAL A 1 90 ? 0.747 -19.523 -1.244 1.00 91.00 90 VAL A CA 1
ATOM 690 C C . VAL A 1 90 ? -0.596 -20.007 -0.699 1.00 91.00 90 VAL A C 1
ATOM 692 O O . VAL A 1 90 ? -1.074 -19.478 0.301 1.00 91.00 90 VAL A O 1
ATOM 695 N N . THR A 1 91 ? -1.182 -21.035 -1.310 1.00 90.19 91 THR A N 1
ATOM 696 C CA . THR A 1 91 ? -2.472 -21.605 -0.890 1.00 90.19 91 THR A CA 1
ATOM 697 C C . THR A 1 91 ? -2.383 -22.162 0.526 1.00 90.19 91 THR A C 1
ATOM 699 O O . THR A 1 91 ? -3.172 -21.778 1.384 1.00 90.19 91 THR A O 1
ATOM 702 N N . ASN A 1 92 ? -1.358 -22.967 0.813 1.00 90.25 92 ASN A N 1
ATOM 703 C CA . ASN A 1 92 ? -1.119 -23.493 2.151 1.00 90.25 92 ASN A CA 1
ATOM 704 C C . ASN A 1 92 ? -0.918 -22.367 3.177 1.00 90.25 92 ASN A C 1
ATOM 706 O O . ASN A 1 92 ? -1.428 -22.452 4.293 1.00 90.25 92 ASN A O 1
ATOM 710 N N . HIS A 1 93 ? -0.214 -21.288 2.818 1.00 88.06 93 HIS A N 1
ATOM 711 C CA . HIS A 1 93 ? -0.089 -20.124 3.693 1.00 88.06 93 HIS A CA 1
ATOM 712 C C . HIS A 1 93 ? -1.454 -19.493 4.000 1.00 88.06 93 HIS A C 1
ATOM 714 O O . HIS A 1 93 ? -1.751 -19.254 5.165 1.00 88.06 93 HIS A O 1
ATOM 720 N N . LEU A 1 94 ? -2.298 -19.275 2.988 1.00 85.75 94 LEU A N 1
ATOM 721 C CA . LEU A 1 94 ? -3.638 -18.706 3.165 1.00 85.75 94 LEU A CA 1
ATOM 722 C C . LEU A 1 94 ? -4.552 -19.603 4.017 1.00 85.75 94 LEU A C 1
ATOM 724 O O . LEU A 1 94 ? -5.259 -19.095 4.884 1.00 85.75 94 LEU A O 1
ATOM 728 N N . GLU A 1 95 ? -4.522 -20.920 3.804 1.00 85.38 95 GLU A N 1
ATOM 729 C CA . GLU A 1 95 ? -5.356 -21.888 4.533 1.00 85.38 95 GLU A CA 1
ATOM 730 C C . GLU A 1 95 ? -4.922 -22.069 5.993 1.00 85.38 95 GLU A C 1
ATOM 732 O O . GLU A 1 95 ? -5.753 -22.282 6.878 1.00 85.38 95 GLU A O 1
ATOM 737 N N . THR A 1 96 ? -3.618 -21.969 6.261 1.00 85.06 96 THR A N 1
ATOM 738 C CA . THR A 1 96 ? -3.053 -22.118 7.611 1.00 85.06 96 THR A CA 1
ATOM 739 C C . THR A 1 96 ? -2.962 -20.803 8.382 1.00 85.06 96 THR A C 1
ATOM 741 O O . THR A 1 96 ? -2.699 -20.821 9.590 1.00 85.06 96 THR A O 1
ATOM 744 N N . LEU A 1 97 ? -3.227 -19.661 7.734 1.00 80.56 97 LEU A N 1
ATOM 745 C CA . LEU A 1 97 ? -3.314 -18.363 8.393 1.00 80.56 97 LEU A CA 1
ATOM 746 C C . LEU A 1 97 ? -4.575 -18.312 9.268 1.00 80.56 97 LEU A C 1
ATOM 748 O O . LEU A 1 97 ? -5.662 -17.920 8.854 1.00 80.56 97 LEU A O 1
ATOM 752 N N . THR A 1 98 ? -4.436 -18.749 10.515 1.00 68.06 98 THR A N 1
ATOM 753 C CA . THR A 1 98 ? -5.522 -18.698 11.498 1.00 68.06 98 THR A CA 1
ATOM 754 C C . THR A 1 98 ? -5.673 -17.293 12.080 1.00 68.06 98 THR A C 1
ATOM 756 O O . THR A 1 98 ? -4.696 -16.564 12.222 1.00 68.06 98 THR A O 1
ATOM 759 N N . ALA A 1 99 ? -6.876 -16.938 12.541 1.00 59.12 99 ALA A N 1
ATOM 760 C CA . ALA A 1 99 ? -7.097 -15.689 13.282 1.00 59.12 99 ALA A CA 1
ATOM 761 C C . ALA A 1 99 ? -6.210 -15.576 14.545 1.00 59.12 99 ALA A C 1
ATOM 763 O O . ALA A 1 99 ? -5.860 -14.476 14.960 1.00 59.12 99 ALA A O 1
ATOM 764 N N . SER A 1 100 ? -5.807 -16.707 15.141 1.00 58.44 100 SER A N 1
ATOM 765 C CA . SER A 1 100 ? -4.836 -16.762 16.245 1.00 58.44 100 SER A CA 1
ATOM 766 C C . SER A 1 100 ? -3.393 -16.475 15.822 1.00 58.44 100 SER A C 1
ATOM 768 O O . SER A 1 100 ? -2.596 -16.083 16.666 1.00 58.44 100 SER A O 1
ATOM 770 N N . ALA A 1 101 ? -3.053 -16.654 14.542 1.00 60.84 101 ALA A N 1
ATOM 771 C CA . ALA A 1 101 ? -1.765 -16.259 13.973 1.00 60.84 101 ALA A CA 1
ATOM 772 C C . ALA A 1 101 ? -1.722 -14.760 13.611 1.00 60.84 101 ALA A C 1
ATOM 774 O O . ALA A 1 101 ? -0.640 -14.202 13.451 1.00 60.84 101 ALA A O 1
ATOM 775 N N . CYS A 1 102 ? -2.876 -14.085 13.542 1.00 62.72 102 CYS 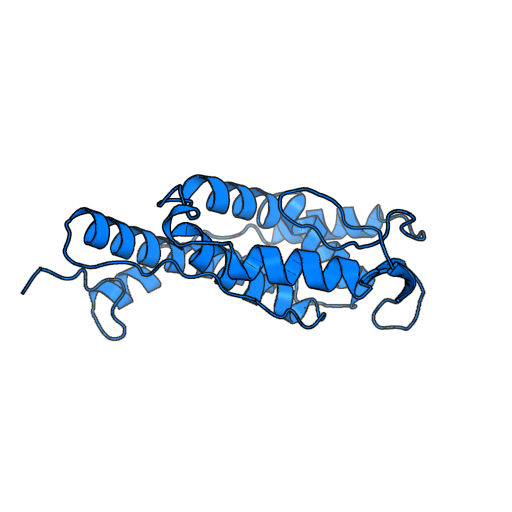A N 1
ATOM 776 C CA . CYS A 1 102 ? -3.004 -12.643 13.298 1.00 62.72 102 CYS A CA 1
ATOM 777 C C . CYS A 1 102 ? -2.760 -11.802 14.569 1.00 62.72 102 CYS A C 1
ATOM 779 O O . CYS A 1 102 ? -3.506 -10.872 14.872 1.00 62.72 102 CYS A O 1
ATOM 781 N N . THR A 1 103 ? -1.722 -12.143 15.334 1.00 63.78 103 THR A N 1
ATOM 782 C CA . THR A 1 103 ? -1.178 -11.304 16.410 1.00 63.78 103 THR A CA 1
ATOM 783 C C . THR A 1 103 ? 0.099 -10.622 15.910 1.00 63.78 103 THR A C 1
ATOM 785 O O . THR A 1 103 ? 0.968 -11.322 15.390 1.00 63.78 103 THR A O 1
ATOM 788 N N . PRO A 1 104 ? 0.271 -9.300 16.086 1.00 64.88 104 PRO A N 1
ATOM 789 C CA . PRO A 1 104 ? -0.469 -8.430 17.000 1.00 64.88 104 PRO A CA 1
ATOM 790 C C . PRO A 1 104 ? -1.826 -7.950 16.461 1.00 64.88 104 PRO A C 1
ATOM 792 O O . PRO A 1 104 ? -2.049 -7.848 15.263 1.00 64.88 104 PRO A O 1
ATOM 795 N N . VAL A 1 105 ? -2.715 -7.637 17.406 1.00 75.44 105 VAL A N 1
ATOM 796 C CA . VAL A 1 105 ? -4.099 -7.158 17.204 1.00 75.44 105 VAL A CA 1
ATOM 797 C C . VAL A 1 105 ? -4.146 -5.689 16.744 1.00 75.44 105 VAL A C 1
ATOM 799 O O . VAL A 1 105 ? -5.143 -5.249 16.172 1.00 75.44 105 VAL A O 1
ATOM 802 N N . ASP A 1 106 ? -3.061 -4.950 16.998 1.00 89.94 106 ASP A N 1
ATOM 803 C CA . ASP A 1 106 ? -2.859 -3.545 16.641 1.00 89.94 106 ASP A CA 1
ATOM 804 C C . ASP A 1 106 ? -1.558 -3.404 15.844 1.00 89.94 106 ASP A C 1
ATOM 806 O O . ASP A 1 106 ? -0.456 -3.565 16.376 1.00 89.94 106 ASP A O 1
ATOM 810 N N . LEU A 1 107 ? -1.698 -3.120 14.553 1.00 90.81 107 LEU A N 1
ATOM 811 C CA . LEU A 1 107 ? -0.608 -2.867 13.617 1.00 90.81 107 LEU A CA 1
ATOM 812 C C . LEU A 1 107 ? -0.577 -1.401 13.166 1.00 90.81 107 LEU A C 1
ATOM 814 O O . LEU A 1 107 ? 0.168 -1.064 12.245 1.00 90.81 107 LEU A O 1
ATOM 818 N N . ARG A 1 108 ? -1.332 -0.501 13.813 1.00 93.62 108 ARG A N 1
ATOM 819 C CA . ARG A 1 108 ? -1.405 0.917 13.422 1.00 93.62 108 ARG A CA 1
ATOM 820 C C . ARG A 1 108 ? -0.034 1.571 13.370 1.00 93.62 108 ARG A C 1
ATOM 822 O O . ARG A 1 108 ? 0.331 2.172 12.367 1.00 93.62 108 ARG A O 1
ATOM 829 N N . GLU A 1 109 ? 0.765 1.431 14.421 1.00 93.69 109 GLU A N 1
ATOM 830 C CA . GLU A 1 109 ? 2.090 2.054 14.488 1.00 93.69 109 GLU A CA 1
ATOM 831 C C . GLU A 1 109 ? 3.054 1.566 13.380 1.00 93.69 109 GLU A C 1
ATOM 833 O O . GLU A 1 109 ? 3.575 2.409 12.639 1.00 93.69 109 GLU A O 1
ATOM 838 N N . PRO A 1 110 ? 3.294 0.248 13.187 1.00 91.94 110 PRO A N 1
ATOM 839 C CA . PRO A 1 110 ? 4.156 -0.214 12.101 1.00 91.94 110 PRO A CA 1
ATOM 840 C C . PRO A 1 110 ? 3.612 0.144 10.715 1.00 91.94 110 PRO A C 1
ATOM 842 O O . PRO A 1 110 ? 4.396 0.539 9.852 1.00 91.94 110 PRO A O 1
ATOM 845 N N . MET A 1 111 ? 2.298 0.076 10.499 1.00 91.88 111 MET A N 1
ATOM 846 C CA . MET A 1 111 ? 1.693 0.429 9.213 1.00 91.88 111 MET A CA 1
ATOM 847 C C . MET A 1 111 ? 1.795 1.924 8.901 1.00 91.88 111 MET A C 1
ATOM 849 O O . MET A 1 111 ? 2.102 2.299 7.771 1.00 91.88 111 MET A O 1
ATOM 853 N N . ARG A 1 112 ? 1.647 2.799 9.901 1.00 93.25 112 ARG A N 1
ATOM 854 C CA . ARG A 1 112 ? 1.850 4.249 9.738 1.00 93.25 112 ARG A CA 1
ATOM 855 C C . ARG A 1 112 ? 3.298 4.604 9.418 1.00 93.25 112 ARG A C 1
ATOM 857 O O . ARG A 1 112 ? 3.520 5.545 8.662 1.00 93.25 112 ARG A O 1
ATOM 864 N N . ARG A 1 113 ? 4.280 3.847 9.926 1.00 92.94 113 ARG A N 1
ATOM 865 C CA . ARG A 1 113 ? 5.692 4.004 9.522 1.00 92.94 113 ARG A CA 1
ATOM 866 C C . ARG A 1 113 ? 5.929 3.600 8.072 1.00 92.94 113 ARG A C 1
ATOM 868 O O . ARG A 1 113 ? 6.657 4.294 7.367 1.00 92.94 113 ARG A O 1
ATOM 875 N N . VAL A 1 114 ? 5.337 2.486 7.636 1.00 90.50 114 VAL A N 1
ATOM 876 C CA . VAL A 1 114 ? 5.393 2.055 6.230 1.00 90.50 114 VAL A CA 1
ATOM 877 C C . VAL A 1 114 ? 4.799 3.143 5.346 1.00 90.50 114 VAL A C 1
ATOM 879 O O . VAL A 1 114 ? 5.445 3.581 4.401 1.00 90.50 114 VAL A O 1
ATOM 882 N N . GLU A 1 115 ? 3.623 3.646 5.708 1.00 91.12 115 GLU A N 1
ATOM 883 C CA . GLU A 1 115 ? 2.995 4.751 5.000 1.00 91.12 115 GLU A CA 1
ATOM 884 C C . GLU A 1 115 ? 3.873 5.997 4.943 1.00 91.12 115 GLU A C 1
ATOM 886 O O . GLU A 1 115 ? 4.104 6.521 3.859 1.00 91.12 115 GLU A O 1
ATOM 891 N N . GLN A 1 116 ? 4.404 6.449 6.080 1.00 90.94 116 GLN A N 1
ATOM 892 C CA . GLN A 1 116 ? 5.269 7.624 6.129 1.00 90.94 116 GLN A CA 1
ATOM 893 C C . GLN A 1 116 ? 6.481 7.457 5.210 1.00 90.94 116 GLN A C 1
ATOM 895 O O . GLN A 1 116 ? 6.833 8.383 4.488 1.00 90.94 116 GLN A O 1
ATOM 900 N N . LYS A 1 117 ? 7.095 6.271 5.177 1.00 90.50 117 LYS A N 1
ATOM 901 C CA . LYS A 1 117 ? 8.234 5.993 4.296 1.00 90.50 117 LYS A CA 1
ATOM 902 C C . LYS A 1 117 ? 7.896 6.183 2.812 1.00 90.50 117 LYS A C 1
ATOM 904 O O . LYS A 1 117 ? 8.765 6.605 2.056 1.00 90.50 117 LYS A O 1
ATOM 909 N N . PHE A 1 118 ? 6.676 5.849 2.396 1.00 88.94 118 PHE A N 1
ATOM 910 C CA . PHE A 1 118 ? 6.253 5.923 0.997 1.00 88.94 118 PHE A CA 1
ATOM 911 C C . PHE A 1 118 ? 5.626 7.269 0.623 1.00 88.94 118 PHE A C 1
ATOM 913 O O . PHE A 1 118 ? 5.845 7.741 -0.483 1.00 88.94 118 PHE A O 1
ATOM 920 N N . LEU A 1 119 ? 4.880 7.900 1.530 1.00 90.50 119 LEU A N 1
ATOM 921 C CA . LEU A 1 119 ? 4.127 9.130 1.263 1.00 90.50 119 LEU A CA 1
ATOM 922 C C . LEU A 1 119 ? 4.822 10.405 1.764 1.00 90.50 119 LEU A C 1
ATOM 924 O O . LEU A 1 119 ? 4.205 11.466 1.776 1.00 90.50 119 LEU A O 1
ATOM 928 N N . SER A 1 120 ? 6.087 10.334 2.191 1.00 88.25 120 SER A N 1
ATOM 929 C CA . SER A 1 120 ? 6.851 11.520 2.596 1.00 88.25 120 SER A CA 1
ATOM 930 C C . SER A 1 120 ? 8.275 11.527 2.054 1.00 88.25 120 SER A C 1
ATOM 932 O O . SER A 1 120 ? 8.878 10.475 1.806 1.00 88.25 120 SER A O 1
ATOM 934 N N . GLY A 1 121 ? 8.808 12.740 1.886 1.00 86.19 121 GLY A N 1
ATOM 935 C CA . GLY A 1 121 ? 10.176 12.979 1.453 1.00 86.19 121 GLY A CA 1
ATOM 936 C C . GLY A 1 121 ? 10.542 12.209 0.172 1.00 86.19 121 GLY A C 1
ATOM 937 O O . GLY A 1 121 ? 9.688 11.980 -0.689 1.00 86.19 121 GLY A O 1
ATOM 938 N N . PRO A 1 122 ? 11.790 11.714 0.056 1.00 89.31 122 PRO A N 1
ATOM 939 C CA . PRO A 1 122 ? 12.270 11.041 -1.153 1.00 89.31 122 PRO A CA 1
ATOM 940 C C . PRO A 1 122 ? 11.428 9.841 -1.609 1.00 89.31 122 PRO A C 1
ATOM 942 O O . PRO A 1 122 ? 11.434 9.515 -2.794 1.00 89.31 122 PRO A O 1
ATOM 945 N N . GLY A 1 123 ? 10.705 9.181 -0.695 1.00 91.56 123 GLY A N 1
ATOM 946 C CA . GLY A 1 123 ? 9.818 8.069 -1.037 1.00 91.56 123 GLY A CA 1
ATOM 947 C C . GLY A 1 123 ? 8.659 8.508 -1.929 1.00 91.56 123 GLY A C 1
ATOM 948 O O . GLY A 1 123 ? 8.403 7.872 -2.951 1.00 91.56 123 GLY A O 1
ATOM 949 N N . ALA A 1 124 ? 8.026 9.636 -1.599 1.00 92.88 124 ALA A N 1
ATOM 950 C CA . ALA A 1 124 ? 6.924 10.178 -2.385 1.00 92.88 124 ALA A CA 1
ATOM 951 C C . ALA A 1 124 ? 7.403 10.637 -3.768 1.00 92.88 124 ALA A C 1
ATOM 953 O O . ALA A 1 124 ? 6.810 10.269 -4.783 1.00 92.88 124 ALA A O 1
ATOM 954 N N . GLY A 1 125 ? 8.531 11.355 -3.826 1.00 94.00 125 GLY A N 1
ATOM 955 C CA . GLY A 1 125 ? 9.155 11.746 -5.092 1.00 94.00 125 GLY A CA 1
ATOM 956 C C . GLY A 1 125 ? 9.508 10.551 -5.983 1.00 94.00 125 GLY A C 1
ATOM 957 O O . GLY A 1 125 ? 9.270 10.598 -7.189 1.00 94.00 125 GLY A O 1
ATOM 958 N N . ALA A 1 126 ? 10.007 9.457 -5.398 1.00 91.81 126 ALA A N 1
ATOM 959 C CA . ALA A 1 126 ? 10.316 8.235 -6.135 1.00 91.81 126 ALA A CA 1
ATOM 960 C C . ALA A 1 126 ? 9.066 7.546 -6.701 1.00 91.81 126 ALA A C 1
ATOM 962 O O . ALA A 1 126 ? 9.097 7.094 -7.843 1.00 91.81 126 ALA A O 1
ATOM 963 N N . ILE A 1 127 ? 7.960 7.499 -5.948 1.00 91.31 127 ILE A N 1
ATOM 964 C CA . ILE A 1 127 ? 6.683 6.963 -6.447 1.00 91.31 127 ILE A CA 1
ATOM 965 C C . ILE A 1 127 ? 6.194 7.782 -7.642 1.00 91.31 127 ILE A C 1
ATOM 967 O O . ILE A 1 127 ? 5.876 7.208 -8.682 1.00 91.31 127 ILE A O 1
ATOM 971 N N . ILE A 1 128 ? 6.173 9.112 -7.518 1.00 92.56 128 ILE A N 1
ATOM 972 C CA . ILE A 1 128 ? 5.732 10.008 -8.596 1.00 92.56 128 ILE A CA 1
ATOM 973 C C . ILE A 1 128 ? 6.632 9.839 -9.826 1.00 92.56 128 ILE A C 1
ATOM 975 O O . ILE A 1 128 ? 6.145 9.677 -10.942 1.00 92.56 128 ILE A O 1
ATOM 979 N N . GLY A 1 129 ? 7.951 9.843 -9.634 1.00 92.50 129 GLY A N 1
ATOM 980 C CA . GLY A 1 129 ? 8.909 9.682 -10.722 1.00 92.50 129 GLY A CA 1
ATOM 981 C C . GLY A 1 129 ? 8.779 8.334 -11.438 1.00 92.50 129 GLY A C 1
ATOM 982 O O . GLY A 1 129 ? 8.759 8.301 -12.668 1.00 92.50 129 GLY A O 1
ATOM 983 N N . ALA A 1 130 ? 8.614 7.236 -10.696 1.00 88.06 130 ALA A N 1
ATOM 984 C CA . ALA A 1 130 ? 8.388 5.909 -11.270 1.00 88.06 130 ALA A CA 1
ATOM 985 C C . ALA A 1 130 ? 7.085 5.854 -12.084 1.00 88.06 130 ALA A C 1
ATOM 987 O O . ALA A 1 130 ? 7.078 5.354 -13.207 1.00 88.06 130 ALA A O 1
ATOM 988 N N . GLN A 1 131 ? 5.998 6.451 -11.579 1.00 87.06 131 GLN A N 1
ATOM 989 C CA . GLN A 1 131 ? 4.737 6.561 -12.320 1.00 87.06 131 GLN A CA 1
ATOM 990 C C . GLN A 1 131 ? 4.900 7.298 -13.658 1.00 87.06 131 GLN A C 1
ATOM 992 O O . GLN A 1 131 ? 4.328 6.890 -14.673 1.00 87.06 131 GLN A O 1
ATOM 997 N N . VAL A 1 132 ? 5.683 8.378 -13.678 1.00 88.62 132 VAL A N 1
ATOM 998 C CA . VAL A 1 132 ? 5.968 9.135 -14.904 1.00 88.62 132 VAL A CA 1
ATOM 999 C C . VAL A 1 132 ? 6.770 8.285 -15.892 1.00 88.62 132 VAL A C 1
ATOM 1001 O O . VAL A 1 132 ? 6.452 8.259 -17.078 1.00 88.62 132 VAL A O 1
ATOM 1004 N N . ILE A 1 133 ? 7.794 7.570 -15.430 1.00 86.50 133 ILE A N 1
ATOM 1005 C CA . ILE A 1 133 ? 8.698 6.816 -16.310 1.00 86.50 133 ILE A CA 1
ATOM 1006 C C . ILE A 1 133 ? 8.027 5.563 -16.880 1.00 86.50 133 ILE A C 1
ATOM 1008 O O . ILE A 1 133 ? 8.113 5.310 -18.084 1.00 86.50 133 ILE A O 1
ATOM 1012 N N . ASP A 1 134 ? 7.324 4.804 -16.042 1.00 80.62 134 ASP A N 1
ATOM 1013 C CA . ASP A 1 134 ? 6.765 3.509 -16.435 1.00 80.62 134 ASP A CA 1
ATOM 1014 C C . ASP A 1 134 ? 5.401 3.636 -17.131 1.00 80.62 134 ASP A C 1
ATOM 1016 O O . ASP A 1 134 ? 5.053 2.801 -17.974 1.00 80.62 134 ASP A O 1
ATOM 1020 N N . PHE A 1 135 ? 4.640 4.694 -16.813 1.00 83.00 135 PHE A N 1
ATOM 1021 C CA . PHE A 1 135 ? 3.251 4.864 -17.259 1.00 83.00 135 PHE A CA 1
ATOM 1022 C C . PHE A 1 135 ? 2.949 6.219 -17.921 1.00 83.00 135 PHE A C 1
ATOM 1024 O O . PHE A 1 135 ? 1.825 6.408 -18.380 1.00 83.00 135 PHE A O 1
ATOM 1031 N N . GLN A 1 136 ? 3.901 7.164 -17.981 1.00 83.81 136 GLN A N 1
ATOM 1032 C CA . GLN A 1 136 ? 3.677 8.556 -18.435 1.00 83.81 136 GLN A CA 1
ATOM 1033 C C . GLN A 1 136 ? 2.512 9.254 -17.732 1.00 83.81 136 GLN A C 1
ATOM 1035 O O . GLN A 1 136 ? 1.822 10.112 -18.290 1.00 83.81 136 GLN A O 1
ATOM 1040 N N . LYS A 1 137 ? 2.300 8.878 -16.477 1.00 86.19 137 LYS A N 1
ATOM 1041 C CA . LYS A 1 137 ? 1.255 9.445 -15.649 1.00 86.19 137 LYS A CA 1
ATOM 1042 C C . LYS A 1 137 ? 1.608 10.882 -15.250 1.00 86.19 137 LYS A C 1
ATOM 1044 O O . LYS A 1 137 ? 2.776 11.190 -15.037 1.00 86.19 137 LYS A O 1
ATOM 1049 N N . GLN A 1 138 ? 0.612 11.765 -15.182 1.00 88.00 138 GLN A N 1
ATOM 1050 C CA . GLN A 1 138 ? 0.818 13.219 -15.029 1.00 88.00 138 GLN A CA 1
ATOM 1051 C C . GLN A 1 138 ? 0.320 13.763 -13.682 1.00 88.00 138 GLN A C 1
ATOM 1053 O O . GLN A 1 138 ? 0.673 14.871 -13.288 1.00 88.00 138 GLN A O 1
ATOM 1058 N N . ASP A 1 139 ? -0.484 12.980 -12.972 1.00 89.94 139 ASP A N 1
ATOM 1059 C CA . ASP A 1 139 ? -1.248 13.342 -11.778 1.00 89.94 139 ASP A CA 1
ATOM 1060 C C . ASP A 1 139 ? -0.636 12.813 -10.469 1.00 89.94 139 ASP A C 1
ATOM 1062 O O . ASP A 1 139 ? -1.234 12.964 -9.410 1.00 89.94 139 ASP A O 1
ATOM 1066 N N . GLY A 1 140 ? 0.581 12.256 -10.495 1.00 89.94 140 GLY A N 1
ATOM 1067 C CA . GLY A 1 140 ? 1.192 11.630 -9.312 1.00 89.94 140 GLY A CA 1
ATOM 1068 C C . GLY A 1 140 ? 1.341 12.557 -8.095 1.00 89.94 140 GLY A C 1
ATOM 1069 O O . GLY A 1 140 ? 1.200 12.102 -6.964 1.00 89.94 140 GLY A O 1
ATOM 1070 N N . VAL A 1 141 ? 1.573 13.864 -8.293 1.00 93.12 141 VAL A N 1
ATOM 1071 C CA . VAL A 1 141 ? 1.580 14.837 -7.177 1.00 93.12 141 VAL A CA 1
ATOM 1072 C C . VAL A 1 141 ? 0.203 14.904 -6.521 1.00 93.12 141 VAL A C 1
ATOM 1074 O O . VAL A 1 141 ? 0.109 14.778 -5.304 1.00 93.12 141 VAL A O 1
ATOM 1077 N N . THR A 1 142 ? -0.853 15.054 -7.324 1.00 92.19 142 THR A N 1
ATOM 1078 C CA . THR A 1 142 ? -2.238 15.090 -6.843 1.00 92.19 142 THR A CA 1
ATOM 1079 C C . THR A 1 142 ? -2.592 13.802 -6.109 1.00 92.19 142 THR A C 1
ATOM 1081 O O . THR A 1 142 ? -3.154 13.870 -5.023 1.00 92.19 142 THR A O 1
ATOM 1084 N N . GLU A 1 143 ? -2.179 12.637 -6.614 1.00 90.44 143 GLU A N 1
ATOM 1085 C CA . GLU A 1 143 ? -2.452 11.368 -5.932 1.00 90.44 143 GLU A CA 1
ATOM 1086 C C . GLU A 1 143 ? -1.789 11.254 -4.558 1.00 90.44 143 GLU A C 1
ATOM 1088 O O . GLU A 1 143 ? -2.393 10.716 -3.632 1.00 90.44 143 GLU A O 1
ATOM 1093 N N . ILE A 1 144 ? -0.553 11.738 -4.400 1.00 91.62 144 ILE A N 1
ATOM 1094 C CA . ILE A 1 144 ? 0.109 11.734 -3.090 1.00 91.62 144 ILE A CA 1
ATOM 1095 C C . ILE A 1 144 ? -0.611 12.680 -2.125 1.00 91.62 144 ILE A C 1
ATOM 1097 O O . ILE A 1 144 ? -0.827 12.303 -0.973 1.00 91.62 144 ILE A O 1
ATOM 1101 N N . VAL A 1 145 ? -1.017 13.869 -2.584 1.00 92.19 145 VAL A N 1
ATOM 1102 C CA . VAL A 1 145 ? -1.794 14.828 -1.778 1.00 92.19 145 VAL A CA 1
ATOM 1103 C C . VAL A 1 145 ? -3.104 14.189 -1.314 1.00 92.19 145 VAL A C 1
ATOM 1105 O O . VAL A 1 145 ? -3.365 14.110 -0.114 1.00 92.19 145 VAL A O 1
ATOM 1108 N N . GLU A 1 146 ? -3.887 13.645 -2.247 1.00 89.94 146 GLU A N 1
ATOM 1109 C CA . GLU A 1 146 ? -5.161 12.985 -1.953 1.00 89.94 146 GLU A CA 1
ATOM 1110 C C . GLU A 1 146 ? -4.980 11.782 -1.018 1.00 89.94 146 GLU A C 1
ATOM 1112 O O . GLU A 1 146 ? -5.765 11.593 -0.086 1.00 89.94 146 GLU A O 1
ATOM 1117 N N . ALA A 1 147 ? -3.922 10.986 -1.211 1.00 90.44 147 ALA A N 1
ATOM 1118 C CA . ALA A 1 147 ? -3.608 9.868 -0.330 1.00 90.44 147 ALA A CA 1
ATOM 1119 C C . ALA A 1 147 ? -3.279 10.344 1.092 1.00 90.44 147 ALA A C 1
ATOM 1121 O O . ALA A 1 147 ? -3.761 9.752 2.058 1.00 90.44 147 ALA A O 1
ATOM 1122 N N . VAL A 1 148 ? -2.481 11.403 1.252 1.00 90.56 148 VAL A N 1
ATOM 1123 C CA . VAL A 1 148 ? -2.117 11.970 2.562 1.00 90.56 148 VAL A CA 1
ATOM 1124 C C . VAL A 1 148 ? -3.348 12.515 3.291 1.00 90.56 148 VAL A C 1
ATOM 1126 O O . VAL A 1 148 ? -3.555 12.199 4.468 1.00 90.56 148 VAL A O 1
ATOM 1129 N N . GLU A 1 149 ? -4.204 13.262 2.594 1.00 90.62 149 GLU A N 1
ATOM 1130 C CA . GLU A 1 149 ? -5.452 13.782 3.153 1.00 90.62 149 GLU A CA 1
ATOM 1131 C C . GLU A 1 149 ? -6.410 12.665 3.571 1.00 90.62 149 GLU A C 1
ATOM 1133 O O . GLU A 1 149 ? -6.933 12.662 4.690 1.00 90.62 149 GLU A O 1
ATOM 1138 N N . ALA A 1 150 ? -6.631 11.690 2.688 1.00 90.00 150 ALA A N 1
ATOM 1139 C CA . ALA A 1 150 ? -7.559 10.608 2.958 1.00 90.00 150 ALA A CA 1
ATOM 1140 C C . ALA A 1 150 ? -7.081 9.713 4.105 1.00 90.00 150 ALA A C 1
ATOM 1142 O O . ALA A 1 150 ? -7.873 9.342 4.973 1.00 90.00 150 ALA A O 1
ATOM 1143 N N . ASN A 1 151 ? -5.777 9.439 4.176 1.00 90.38 151 ASN A N 1
ATOM 1144 C CA . ASN A 1 151 ? -5.189 8.694 5.283 1.00 90.38 151 ASN A CA 1
ATOM 1145 C C . ASN A 1 151 ? -5.404 9.385 6.630 1.00 90.38 151 ASN A C 1
ATOM 1147 O O . ASN A 1 151 ? -5.637 8.708 7.631 1.00 90.38 151 ASN A O 1
ATOM 1151 N N . ALA A 1 152 ? -5.358 10.719 6.688 1.00 90.56 152 ALA A N 1
ATOM 1152 C CA . ALA A 1 152 ? -5.625 11.445 7.927 1.00 90.56 152 ALA A CA 1
ATOM 1153 C C . ALA A 1 152 ? -7.053 11.203 8.438 1.00 90.56 152 ALA A C 1
ATOM 1155 O O . ALA A 1 152 ? -7.248 10.992 9.637 1.00 90.56 152 ALA A O 1
ATOM 1156 N N . VAL A 1 153 ? -8.037 11.183 7.537 1.00 91.12 153 VAL A N 1
ATOM 1157 C CA . VAL A 1 153 ? -9.439 10.897 7.870 1.00 91.12 153 VAL A CA 1
ATOM 1158 C C . VAL A 1 153 ? -9.612 9.432 8.279 1.00 91.12 153 VAL A C 1
ATOM 1160 O O . VAL A 1 153 ? -10.145 9.140 9.347 1.00 91.12 153 VAL A O 1
ATOM 1163 N N . GLU A 1 154 ? -9.107 8.498 7.478 1.00 91.38 154 GLU A N 1
ATOM 1164 C CA . GLU A 1 154 ? -9.282 7.062 7.715 1.00 91.38 154 GLU A CA 1
ATOM 1165 C C . GLU A 1 154 ? -8.583 6.584 8.996 1.00 91.38 154 GLU A C 1
ATOM 1167 O O . GLU A 1 154 ? -9.126 5.751 9.724 1.00 91.38 154 GLU A O 1
ATOM 1172 N N . ARG A 1 155 ? -7.425 7.162 9.347 1.00 91.94 155 ARG A N 1
ATOM 1173 C CA . ARG A 1 155 ? -6.752 6.901 10.631 1.00 91.94 155 ARG A CA 1
ATOM 1174 C C . ARG A 1 155 ? -7.639 7.266 11.824 1.00 91.94 155 ARG A C 1
ATOM 1176 O O . ARG A 1 155 ? -7.649 6.522 12.800 1.00 91.94 155 ARG A O 1
ATOM 1183 N N . ARG A 1 156 ? -8.416 8.356 11.751 1.00 92.44 156 ARG A N 1
ATOM 1184 C CA . ARG A 1 156 ? -9.355 8.750 12.825 1.00 92.44 156 ARG A CA 1
ATOM 1185 C C . ARG A 1 156 ? -10.456 7.712 13.005 1.00 92.44 156 ARG A C 1
ATOM 1187 O O . ARG A 1 156 ? -10.815 7.405 14.141 1.00 92.44 156 ARG A O 1
ATOM 1194 N N . PHE A 1 157 ? -10.970 7.165 11.903 1.00 92.31 157 PHE A N 1
ATOM 1195 C CA . PHE A 1 157 ? -11.981 6.108 11.942 1.00 92.31 157 PHE A CA 1
ATOM 1196 C C . PHE A 1 157 ? -11.423 4.823 12.554 1.00 92.31 157 PHE A C 1
ATOM 1198 O O . PHE A 1 157 ? -12.037 4.281 13.470 1.00 92.31 157 PHE A O 1
ATOM 1205 N N . ASN A 1 158 ? -10.236 4.388 12.124 1.00 92.38 158 ASN A N 1
ATOM 1206 C CA . ASN A 1 158 ? -9.565 3.219 12.693 1.00 92.38 158 ASN A CA 1
ATOM 1207 C C . ASN A 1 158 ? -9.243 3.409 14.183 1.00 92.38 158 ASN A C 1
ATOM 1209 O O . ASN A 1 158 ? -9.501 2.519 14.990 1.00 92.38 158 ASN A O 1
ATOM 1213 N N . ASP A 1 159 ? -8.740 4.580 14.577 1.00 93.56 159 ASP A N 1
ATOM 1214 C CA . ASP A 1 159 ? -8.453 4.884 15.982 1.00 93.56 159 ASP A CA 1
ATOM 1215 C C . ASP A 1 159 ? -9.726 4.831 16.839 1.00 93.56 159 ASP A C 1
ATOM 1217 O O . ASP A 1 159 ? -9.725 4.228 17.911 1.00 93.56 159 ASP A O 1
ATOM 1221 N N . ALA A 1 160 ? -10.832 5.394 16.347 1.00 92.62 160 ALA A N 1
ATOM 1222 C CA . ALA A 1 160 ? -12.131 5.318 17.008 1.00 92.62 160 ALA A CA 1
ATOM 1223 C C . ALA A 1 160 ? -12.657 3.875 17.124 1.00 92.62 160 ALA A C 1
ATOM 1225 O O . ALA A 1 160 ? -13.134 3.489 18.192 1.00 92.62 160 ALA A O 1
ATOM 1226 N N . LEU A 1 161 ? -12.551 3.084 16.051 1.00 91.94 161 LEU A N 1
ATOM 1227 C CA . LEU A 1 161 ? -13.009 1.695 16.009 1.00 91.94 161 LEU A CA 1
ATOM 1228 C C . LEU A 1 161 ? -12.220 0.805 16.979 1.00 91.94 161 LEU A C 1
ATOM 1230 O O . LEU A 1 161 ? -12.804 -0.009 17.695 1.00 91.94 161 LEU A O 1
ATOM 1234 N N . PHE A 1 162 ? -10.900 0.982 17.043 1.00 92.12 162 PHE A N 1
ATOM 1235 C CA . PHE A 1 162 ? -10.048 0.210 17.941 1.00 92.12 162 PHE A CA 1
ATOM 1236 C C . PHE A 1 162 ? -10.289 0.540 19.418 1.00 92.12 162 PHE A C 1
ATOM 1238 O O . PHE A 1 162 ? -10.302 -0.357 20.262 1.00 92.12 162 PHE A O 1
ATOM 1245 N N . GLU A 1 163 ? -10.531 1.811 19.753 1.00 92.25 163 GLU A N 1
ATOM 1246 C CA . GLU A 1 163 ? -10.896 2.174 21.126 1.00 92.25 163 GLU A CA 1
ATOM 1247 C C . GLU A 1 163 ? -12.248 1.579 21.547 1.00 92.25 163 GLU A C 1
ATOM 1249 O O . GLU A 1 163 ? -12.400 1.178 22.703 1.00 92.25 163 GLU A O 1
ATOM 1254 N N . ASP A 1 164 ? -13.214 1.458 20.635 1.00 91.81 164 ASP A N 1
ATOM 1255 C CA . ASP A 1 164 ? -14.478 0.771 20.924 1.00 91.81 164 ASP A CA 1
ATOM 1256 C C . ASP A 1 164 ? -14.297 -0.743 21.089 1.00 91.81 164 ASP A C 1
ATOM 1258 O O . ASP A 1 164 ? -14.948 -1.347 21.950 1.00 91.81 164 ASP A O 1
ATOM 1262 N N . GLU A 1 165 ? -13.394 -1.363 20.321 1.00 91.44 165 GLU A N 1
ATOM 1263 C CA . GLU A 1 165 ? -13.044 -2.776 20.503 1.00 91.44 165 GLU A CA 1
ATOM 1264 C C . GLU A 1 165 ? -12.405 -3.009 21.877 1.00 91.44 165 GLU A C 1
ATOM 1266 O O . GLU A 1 165 ? -12.815 -3.913 22.607 1.00 91.44 165 GLU A O 1
ATOM 1271 N N . LYS A 1 166 ? -11.466 -2.147 22.287 1.00 90.81 166 LYS A N 1
ATOM 1272 C CA . LYS A 1 166 ? -10.826 -2.209 23.613 1.00 90.81 166 LYS A CA 1
ATOM 1273 C C . LYS A 1 166 ? -11.817 -2.069 24.767 1.00 90.81 166 LYS A C 1
ATOM 1275 O O . LYS A 1 166 ? -11.605 -2.657 25.826 1.00 90.81 166 LYS A O 1
ATOM 1280 N N . LYS A 1 167 ? -12.895 -1.306 24.577 1.00 91.81 167 LYS A N 1
ATOM 1281 C CA . LYS A 1 167 ? -13.991 -1.170 25.553 1.00 91.81 167 LYS A CA 1
ATOM 1282 C C . LYS A 1 167 ? -14.966 -2.353 25.534 1.00 91.81 167 LYS A C 1
ATOM 1284 O O . LYS A 1 167 ? -15.859 -2.406 26.375 1.00 91.81 167 LYS A O 1
ATOM 1289 N N . GLY A 1 168 ? -14.830 -3.278 24.583 1.00 90.19 168 GLY A N 1
ATOM 1290 C CA . GLY A 1 168 ? -15.752 -4.396 24.378 1.00 90.19 168 GLY A CA 1
ATOM 1291 C C . GLY A 1 168 ? -17.087 -3.998 23.739 1.00 90.19 168 GLY A C 1
ATOM 1292 O O . GLY A 1 168 ? -18.027 -4.789 23.770 1.00 90.19 168 GLY A O 1
ATOM 1293 N N . GLY A 1 169 ? -17.191 -2.785 23.179 1.00 85.38 169 GLY A N 1
ATOM 1294 C CA . GLY A 1 169 ? -18.398 -2.298 22.502 1.00 85.38 169 GLY A CA 1
ATOM 1295 C C . GLY A 1 169 ? -18.571 -2.878 21.097 1.00 85.38 169 GLY A C 1
ATOM 1296 O O . GLY A 1 169 ? -19.696 -3.032 20.623 1.00 85.38 169 GLY A O 1
ATOM 1297 N N . VAL A 1 170 ? -17.462 -3.246 20.453 1.00 89.56 170 VAL A N 1
ATOM 1298 C CA . VAL A 1 170 ? -17.425 -3.911 19.144 1.00 89.56 170 VAL A CA 1
ATOM 1299 C C . VAL A 1 170 ? -16.376 -5.025 19.136 1.00 89.56 170 VAL A C 1
ATOM 1301 O O . VAL A 1 170 ? -15.525 -5.101 20.018 1.00 89.56 170 VAL A O 1
ATOM 1304 N N . LYS A 1 171 ? -16.433 -5.904 18.132 1.00 88.12 171 LYS A N 1
ATOM 1305 C CA . LYS A 1 171 ? -15.411 -6.927 17.873 1.00 88.12 171 LYS A CA 1
ATOM 1306 C C . LYS A 1 171 ? -14.966 -6.829 16.418 1.00 88.12 171 LYS A C 1
ATOM 1308 O O . LYS A 1 171 ? -15.786 -7.060 15.527 1.00 88.12 171 LYS A O 1
ATOM 1313 N N . ILE A 1 172 ? -13.689 -6.540 16.183 1.00 87.44 172 ILE A N 1
ATOM 1314 C CA . ILE A 1 172 ? -13.098 -6.485 14.844 1.00 87.44 172 ILE A CA 1
ATOM 1315 C C . ILE A 1 172 ? -12.757 -7.913 14.411 1.00 87.44 172 ILE A C 1
ATOM 1317 O O . ILE A 1 172 ? -12.181 -8.716 15.154 1.00 87.44 172 ILE A O 1
ATOM 1321 N N . ARG A 1 173 ? -13.204 -8.269 13.208 1.00 84.38 173 ARG A N 1
ATOM 1322 C CA . ARG A 1 173 ? -13.102 -9.615 12.644 1.00 84.38 173 ARG A CA 1
ATOM 1323 C C . ARG A 1 173 ? -11.867 -9.715 11.751 1.00 84.38 173 ARG A C 1
ATOM 1325 O O . ARG A 1 173 ? -11.941 -9.364 10.583 1.00 84.38 173 ARG A O 1
ATOM 1332 N N . ARG A 1 174 ? -10.798 -10.288 12.304 1.00 82.69 174 ARG A N 1
ATOM 1333 C CA . ARG A 1 174 ? -9.496 -10.448 11.645 1.00 82.69 174 ARG A CA 1
ATOM 1334 C C . ARG A 1 174 ? -9.438 -11.745 10.850 1.00 82.69 174 ARG A C 1
ATOM 1336 O O . ARG A 1 174 ? -9.095 -12.794 11.399 1.00 82.69 174 ARG A O 1
ATOM 1343 N N . TYR A 1 175 ? -9.841 -11.685 9.585 1.00 79.00 175 TYR A N 1
ATOM 1344 C CA . TYR A 1 175 ? -9.789 -12.820 8.661 1.00 79.00 175 TYR A CA 1
ATOM 1345 C C . TYR A 1 175 ? -8.720 -12.598 7.586 1.00 79.00 175 TYR A C 1
ATOM 1347 O O . TYR A 1 175 ? -8.534 -11.463 7.152 1.00 79.00 175 TYR A O 1
ATOM 1355 N N . PRO A 1 176 ? -8.052 -13.662 7.108 1.00 77.69 176 PRO A N 1
ATOM 1356 C CA . PRO A 1 176 ? -7.204 -13.576 5.925 1.00 77.69 176 PRO A CA 1
ATOM 1357 C C . PRO A 1 176 ? -7.981 -13.014 4.731 1.00 77.69 176 PRO A C 1
ATOM 1359 O O . PRO A 1 176 ? -9.081 -13.479 4.426 1.00 77.69 176 PRO A O 1
ATOM 1362 N N . VAL A 1 177 ? -7.390 -12.046 4.031 1.00 76.88 177 VAL A N 1
ATOM 1363 C CA . VAL A 1 177 ? -7.926 -11.511 2.776 1.00 76.88 177 VAL A CA 1
ATOM 1364 C C . VAL A 1 177 ? -6.878 -11.685 1.688 1.00 76.88 177 VAL A C 1
ATOM 1366 O O . VAL A 1 177 ? -5.744 -11.230 1.824 1.00 76.88 177 VAL A O 1
ATOM 1369 N N . PHE A 1 178 ? -7.268 -12.329 0.590 1.00 79.88 178 PHE A N 1
ATOM 1370 C CA . PHE A 1 178 ? -6.464 -12.369 -0.624 1.00 79.88 178 PHE A CA 1
ATOM 1371 C C . PHE A 1 178 ? -6.846 -11.189 -1.520 1.00 79.88 178 PHE A C 1
ATOM 1373 O O . PHE A 1 178 ? -7.970 -11.116 -2.019 1.00 79.88 178 PHE A O 1
ATOM 1380 N N . VAL A 1 179 ? -5.915 -10.256 -1.710 1.00 76.12 179 VAL A N 1
ATOM 1381 C CA . VAL A 1 179 ? -6.118 -9.071 -2.549 1.00 76.12 179 VAL A CA 1
ATOM 1382 C C . VAL A 1 179 ? -5.456 -9.307 -3.902 1.00 76.12 179 VAL A C 1
ATOM 1384 O O . VAL A 1 179 ? -4.234 -9.285 -4.024 1.00 76.12 179 VAL A O 1
ATOM 1387 N N . GLY A 1 180 ? -6.273 -9.542 -4.929 1.00 71.06 180 GLY A N 1
ATOM 1388 C CA . GLY A 1 180 ? -5.801 -9.606 -6.309 1.00 71.06 180 GLY A CA 1
ATOM 1389 C C . GLY A 1 180 ? -5.510 -8.204 -6.843 1.00 71.06 180 GLY A C 1
ATOM 1390 O O . GLY A 1 180 ? -6.435 -7.428 -7.075 1.00 71.06 180 GLY A O 1
ATOM 1391 N N . CYS A 1 181 ? -4.237 -7.879 -7.059 1.00 66.62 181 CYS A N 1
ATOM 1392 C CA . CYS A 1 181 ? -3.830 -6.604 -7.645 1.00 66.62 181 CYS A CA 1
ATOM 1393 C C . CYS A 1 181 ? -3.691 -6.747 -9.168 1.00 66.62 181 CYS A C 1
ATOM 1395 O O . CYS A 1 181 ? -2.816 -7.466 -9.646 1.00 66.62 181 CYS A O 1
ATOM 1397 N N . VAL A 1 182 ? -4.516 -6.041 -9.943 1.00 56.56 182 VAL A N 1
ATOM 1398 C CA . VAL A 1 182 ? -4.282 -5.857 -11.385 1.00 56.56 182 VAL A CA 1
ATOM 1399 C C . VAL A 1 182 ? -3.332 -4.682 -11.583 1.00 56.56 182 VAL A C 1
ATOM 1401 O O . VAL A 1 182 ? -3.610 -3.568 -11.138 1.00 56.56 182 VAL A O 1
ATOM 1404 N N . SER A 1 183 ? -2.196 -4.957 -12.225 1.00 51.22 183 SER A N 1
ATOM 1405 C CA . SER A 1 183 ? -1.103 -4.010 -12.450 1.00 51.22 183 SER A CA 1
ATOM 1406 C C . SER A 1 183 ? -1.515 -2.894 -13.415 1.00 51.22 183 SER A C 1
ATOM 1408 O O . SER A 1 183 ? -1.308 -2.964 -14.623 1.00 51.22 183 SER A O 1
ATOM 1410 N N . ASN A 1 184 ? -2.113 -1.841 -12.871 1.00 51.47 184 ASN A N 1
ATOM 1411 C CA . ASN A 1 184 ? -1.890 -0.488 -13.348 1.00 51.47 184 ASN A CA 1
ATOM 1412 C C . ASN A 1 184 ? -1.581 0.381 -12.121 1.00 51.47 184 ASN A C 1
ATOM 1414 O O . ASN A 1 184 ? -2.205 0.255 -11.069 1.00 51.47 184 ASN A O 1
ATOM 1418 N N . PHE A 1 185 ? -0.558 1.227 -12.206 1.00 53.91 185 PHE A N 1
ATOM 1419 C CA . PHE A 1 185 ? -0.083 1.997 -11.049 1.00 53.91 185 PHE A CA 1
ATOM 1420 C C . PHE A 1 185 ? -1.140 2.978 -10.501 1.00 53.91 185 PHE A C 1
ATOM 1422 O O . PHE A 1 185 ? -1.067 3.379 -9.347 1.00 53.91 185 PHE A O 1
ATOM 1429 N N . THR A 1 186 ? -2.167 3.313 -11.291 1.00 47.38 186 THR A N 1
ATOM 1430 C CA . THR A 1 186 ? -3.389 4.016 -10.856 1.00 47.38 186 THR A CA 1
ATOM 1431 C C . THR A 1 186 ? -4.146 3.296 -9.743 1.00 47.38 186 THR A C 1
ATOM 1433 O O . THR A 1 186 ? -4.669 3.953 -8.854 1.00 47.38 186 THR A O 1
ATOM 1436 N N . ASN A 1 187 ? -4.162 1.961 -9.727 1.00 55.78 187 ASN A N 1
ATOM 1437 C CA . ASN A 1 187 ? -4.725 1.218 -8.600 1.00 55.78 187 ASN A CA 1
ATOM 1438 C C . ASN A 1 187 ? -3.764 1.150 -7.409 1.00 55.78 187 ASN A C 1
ATOM 1440 O O . ASN A 1 187 ? -4.203 0.808 -6.318 1.00 55.78 187 ASN A O 1
ATOM 1444 N N . PHE A 1 188 ? -2.471 1.445 -7.581 1.00 68.06 188 PHE A N 1
ATOM 1445 C CA . PHE A 1 188 ? -1.479 1.195 -6.539 1.00 68.06 188 PHE A CA 1
ATOM 1446 C C . PHE A 1 188 ? -1.706 2.067 -5.308 1.00 68.06 188 PHE A C 1
ATOM 1448 O O . PHE A 1 188 ? -1.815 1.510 -4.226 1.00 68.06 188 PHE A O 1
ATOM 1455 N N . LEU A 1 189 ? -1.818 3.394 -5.442 1.00 74.62 189 LEU A N 1
ATOM 1456 C CA . LEU A 1 189 ? -1.965 4.282 -4.277 1.00 74.62 189 LEU A CA 1
ATOM 1457 C C . LEU A 1 189 ? -3.329 4.137 -3.594 1.00 74.62 189 LEU A C 1
ATOM 1459 O O . LEU A 1 189 ? -3.408 4.101 -2.364 1.00 74.62 189 LEU A O 1
ATOM 1463 N N . ASP A 1 190 ? -4.394 3.972 -4.377 1.00 73.19 190 ASP A N 1
ATOM 1464 C CA . ASP A 1 190 ? -5.733 3.746 -3.835 1.00 73.19 190 ASP A CA 1
ATOM 1465 C C . ASP A 1 190 ? -5.836 2.392 -3.110 1.00 73.19 190 ASP A C 1
ATOM 1467 O O . ASP A 1 190 ? -6.318 2.320 -1.975 1.00 73.19 190 ASP A O 1
ATOM 1471 N N . LEU A 1 191 ? -5.319 1.318 -3.717 1.00 78.50 191 LEU A N 1
ATOM 1472 C CA . LEU A 1 191 ? -5.292 -0.004 -3.095 1.00 78.50 191 LEU A CA 1
ATOM 1473 C C . LEU A 1 191 ? -4.316 -0.066 -1.923 1.00 78.50 191 LEU A C 1
ATOM 1475 O O . LEU A 1 191 ? -4.622 -0.718 -0.929 1.00 78.50 191 LEU A O 1
ATOM 1479 N N . PHE A 1 192 ? -3.174 0.615 -2.006 1.00 82.38 192 PHE A N 1
ATOM 1480 C CA . PHE A 1 192 ? -2.196 0.748 -0.927 1.00 82.38 192 PHE A CA 1
ATOM 1481 C C . PHE A 1 192 ? -2.851 1.333 0.316 1.00 82.38 192 PHE A C 1
ATOM 1483 O O . PHE A 1 192 ? -2.812 0.700 1.369 1.00 82.38 192 PHE A O 1
ATOM 1490 N N . ARG A 1 193 ? -3.521 2.483 0.176 1.00 81.75 193 ARG A N 1
ATOM 1491 C CA . ARG A 1 193 ? -4.254 3.127 1.269 1.00 81.75 193 ARG A CA 1
ATOM 1492 C C . ARG A 1 193 ? -5.267 2.157 1.877 1.00 81.75 193 ARG A C 1
ATOM 1494 O O . ARG A 1 193 ? -5.178 1.841 3.060 1.00 81.75 193 ARG A O 1
ATOM 1501 N N . LYS A 1 194 ? -6.166 1.597 1.058 1.00 83.00 194 LYS A N 1
ATOM 1502 C CA . LYS A 1 194 ? -7.216 0.663 1.514 1.00 83.00 194 LYS A CA 1
ATOM 1503 C C . LYS A 1 194 ? -6.648 -0.585 2.196 1.00 83.00 194 LYS A C 1
ATOM 1505 O O . LYS A 1 194 ? -7.182 -1.040 3.205 1.00 83.00 194 LYS A O 1
ATOM 1510 N N . SER A 1 195 ? -5.561 -1.134 1.661 1.00 85.00 195 SER A N 1
ATOM 1511 C CA . SER A 1 195 ? -4.916 -2.333 2.200 1.00 85.00 195 SER A CA 1
ATOM 1512 C C . SER A 1 195 ? -4.229 -2.037 3.526 1.00 85.00 195 SER A C 1
ATOM 1514 O O . SER A 1 195 ? -4.422 -2.778 4.483 1.00 85.00 195 SER A O 1
ATOM 1516 N N . ILE A 1 196 ? -3.491 -0.928 3.624 1.00 85.81 196 ILE A N 1
ATOM 1517 C CA . ILE A 1 196 ? -2.835 -0.516 4.868 1.00 85.81 196 ILE A CA 1
ATOM 1518 C C . ILE A 1 196 ? -3.861 -0.260 5.969 1.00 85.81 196 ILE A C 1
ATOM 1520 O O . ILE A 1 196 ? -3.658 -0.725 7.089 1.00 85.81 196 ILE A O 1
ATOM 1524 N N . ARG A 1 197 ? -4.977 0.421 5.666 1.00 87.94 197 ARG A N 1
ATOM 1525 C CA . ARG A 1 197 ? -6.044 0.648 6.652 1.00 87.94 197 ARG A CA 1
ATOM 1526 C C . ARG A 1 197 ? -6.672 -0.650 7.160 1.00 87.94 197 ARG A C 1
ATOM 1528 O O . ARG A 1 197 ? -6.951 -0.721 8.352 1.00 87.94 197 ARG A O 1
ATOM 1535 N N . ASN A 1 198 ? -6.862 -1.657 6.301 1.00 84.19 198 ASN A N 1
ATOM 1536 C CA . ASN A 1 198 ? -7.291 -2.989 6.746 1.00 84.19 198 ASN A CA 1
ATOM 1537 C C . ASN A 1 198 ? -6.231 -3.626 7.656 1.00 84.19 198 ASN A C 1
ATOM 1539 O O . ASN A 1 198 ? -6.529 -4.006 8.782 1.00 84.19 198 ASN A O 1
ATOM 1543 N N . ILE A 1 199 ? -4.966 -3.652 7.221 1.00 86.62 199 ILE A N 1
ATOM 1544 C CA . ILE A 1 199 ? -3.878 -4.302 7.970 1.00 86.62 199 ILE A CA 1
ATOM 1545 C C . ILE A 1 199 ? -3.689 -3.692 9.366 1.00 86.62 199 ILE A C 1
ATOM 1547 O O . ILE A 1 199 ? -3.338 -4.422 10.287 1.00 86.62 199 ILE A O 1
ATOM 1551 N N . GLU A 1 200 ? -3.935 -2.390 9.558 1.00 90.31 200 GLU A N 1
ATOM 1552 C CA . GLU A 1 200 ? -3.814 -1.739 10.870 1.00 90.31 200 GLU A CA 1
ATOM 1553 C C . GLU A 1 200 ? -4.568 -2.459 11.995 1.00 90.31 200 GLU A C 1
ATOM 1555 O O . GLU A 1 200 ? -4.062 -2.503 13.117 1.00 90.31 200 GLU A O 1
ATOM 1560 N N . LEU A 1 201 ? -5.764 -2.982 11.709 1.00 87.38 201 LEU A N 1
ATOM 1561 C CA . LEU A 1 201 ? -6.647 -3.591 12.706 1.00 87.38 201 LEU A CA 1
ATOM 1562 C C . LEU A 1 201 ? -7.044 -5.034 12.374 1.00 87.38 201 LEU A C 1
ATOM 1564 O O . LEU A 1 201 ? -7.671 -5.665 13.222 1.00 87.38 201 LEU A O 1
ATOM 1568 N N . GLY A 1 202 ? -6.631 -5.566 11.218 1.00 73.06 202 GLY A N 1
ATOM 1569 C CA . GLY A 1 202 ? -6.920 -6.922 10.742 1.00 73.06 202 GLY A CA 1
ATOM 1570 C C . GLY A 1 202 ? -8.261 -7.006 10.036 1.00 73.06 202 GLY A C 1
ATOM 1571 O O . GLY A 1 202 ? -9.254 -7.370 10.705 1.00 73.06 202 GLY A O 1
#

Organism: Perkinsus marinus (strain ATCC 50983 / TXsc) (NCBI:txid423536)

Radius of gyration: 19.92 Å; chains: 1; bounding box: 46×48×50 Å

Sequence (202 aa):
MSDINMKYLFGTEAYLECITADRPEADEAELRAQALDYIKNFKEGLSEDPIVTIVTGELLRDGDTVDTTNAFGKVIGKQIVANQAVMDKVTNHLETLTASACTPVDLREPMRRVEQKFLSGPGAGAIIGAQVIDFQKQDGVTEIVEAVEANAVERRFNDALFEDEKKGGVKIRRYPVFVGCVSNFTNFLDLFRKSIRNIELG